Protein AF-A0A3C0BHR7-F1 (afdb_monomer_lite)

Foldseek 3Di:
DVQLVVLLVVLLVVLLVVLLVCLVVDDDDQPFDPVCSNVLSNLRSQLVSLVCVVVSNVVSNVVSLVVVCVVPVPQVPDDPGPVVVVSVVVSVVVVVVSVVVNCCSVVPVNVVSVVVNVVRNCLVVLLVVLLVVLVVCVVVVNLVSSLVSLVVSCVSPVPPPSSVVSNVVSVVSVVVVVVVVVVVVVVVVVVVVVVPDDDDD

Radius of gyration: 33.6 Å; chains: 1; bounding box: 68×55×106 Å

pLDDT: mean 80.54, std 12.31, range [37.56, 94.5]

Structure (mmCIF, N/CA/C/O backbone):
data_AF-A0A3C0BHR7-F1
#
_entry.id   AF-A0A3C0BHR7-F1
#
loop_
_atom_site.group_PDB
_atom_site.id
_atom_site.type_symbol
_atom_site.label_atom_id
_atom_site.label_alt_id
_atom_site.label_comp_id
_atom_site.label_asym_id
_atom_site.label_entity_id
_atom_site.label_seq_id
_atom_site.pdbx_PDB_ins_code
_atom_site.Cartn_x
_atom_site.Cartn_y
_atom_site.Cartn_z
_atom_site.occupancy
_atom_site.B_iso_or_equiv
_atom_site.auth_seq_id
_atom_site.auth_comp_id
_atom_site.auth_asym_id
_atom_site.auth_atom_id
_atom_site.pdbx_PDB_model_num
ATOM 1 N N . MET A 1 1 ? 11.811 8.164 -28.217 1.00 72.12 1 MET A N 1
ATOM 2 C CA . MET A 1 1 ? 11.471 7.897 -26.797 1.00 72.12 1 MET A CA 1
ATOM 3 C C . MET A 1 1 ? 9.980 7.840 -26.461 1.00 72.12 1 MET A C 1
ATOM 5 O O . MET A 1 1 ? 9.632 7.027 -25.615 1.00 72.12 1 MET A O 1
ATOM 9 N N . LYS A 1 2 ? 9.078 8.592 -27.123 1.00 80.19 2 LYS A N 1
ATOM 10 C CA . LYS A 1 2 ? 7.617 8.530 -26.855 1.00 80.19 2 LYS A CA 1
ATOM 11 C C . LYS A 1 2 ? 7.047 7.097 -26.838 1.00 80.19 2 LYS A C 1
ATOM 13 O O . LYS A 1 2 ? 6.266 6.763 -25.960 1.00 80.19 2 LYS A O 1
ATOM 18 N N . ARG A 1 3 ? 7.512 6.233 -27.749 1.00 81.94 3 ARG A N 1
ATOM 19 C CA . ARG A 1 3 ? 7.081 4.826 -27.844 1.00 81.94 3 ARG A CA 1
ATOM 20 C C . ARG A 1 3 ? 7.526 3.959 -26.665 1.00 81.94 3 ARG A C 1
ATOM 22 O O . ARG A 1 3 ? 6.738 3.150 -26.200 1.00 81.94 3 ARG A O 1
ATOM 29 N N . VAL A 1 4 ? 8.752 4.145 -26.166 1.00 84.31 4 VAL A N 1
ATOM 30 C CA . VAL A 1 4 ? 9.244 3.431 -24.970 1.00 84.31 4 VAL A CA 1
ATOM 31 C C . VAL A 1 4 ? 8.325 3.731 -23.791 1.00 84.31 4 VAL A C 1
ATOM 33 O O . VAL A 1 4 ? 7.892 2.823 -23.094 1.00 84.31 4 VAL A O 1
ATOM 36 N N . LEU A 1 5 ? 7.968 5.007 -23.631 1.00 86.50 5 LEU A N 1
ATOM 37 C CA . LEU A 1 5 ? 7.109 5.476 -22.552 1.00 86.50 5 LEU A CA 1
ATOM 38 C C . LEU A 1 5 ? 5.665 4.974 -22.707 1.00 86.50 5 LEU A C 1
ATOM 40 O O . LEU A 1 5 ? 5.064 4.560 -21.725 1.00 86.50 5 LEU A O 1
ATOM 44 N N . GLN A 1 6 ? 5.138 4.923 -23.935 1.00 89.94 6 GLN A N 1
ATOM 45 C CA . GLN A 1 6 ? 3.828 4.328 -24.230 1.00 89.94 6 GLN A CA 1
ATOM 46 C C . GLN A 1 6 ? 3.780 2.830 -23.906 1.00 89.94 6 GLN A C 1
ATOM 48 O O . GLN A 1 6 ? 2.833 2.376 -23.270 1.00 89.94 6 GLN A O 1
ATOM 53 N N . ILE A 1 7 ? 4.798 2.068 -24.320 1.00 89.88 7 ILE A N 1
ATOM 54 C CA . ILE A 1 7 ? 4.880 0.626 -24.052 1.00 89.88 7 ILE A CA 1
ATOM 55 C C . ILE A 1 7 ? 5.008 0.387 -22.546 1.00 89.88 7 ILE A C 1
ATOM 57 O O . ILE A 1 7 ? 4.242 -0.391 -21.986 1.00 89.88 7 ILE A O 1
ATOM 61 N N . LEU A 1 8 ? 5.917 1.102 -21.877 1.00 89.75 8 LEU A N 1
ATOM 62 C CA . LEU A 1 8 ? 6.115 1.004 -20.432 1.00 89.75 8 LEU A CA 1
ATOM 63 C C . LEU A 1 8 ? 4.827 1.327 -19.665 1.00 89.75 8 LEU A C 1
ATOM 65 O O . LEU A 1 8 ? 4.423 0.565 -18.791 1.00 89.75 8 LEU A O 1
ATOM 69 N N . PHE A 1 9 ? 4.154 2.420 -20.026 1.00 91.25 9 PHE A N 1
ATOM 70 C CA . PHE A 1 9 ? 2.886 2.800 -19.414 1.00 91.25 9 PHE A CA 1
ATOM 71 C C . PHE A 1 9 ? 1.804 1.738 -19.638 1.00 91.25 9 PHE A C 1
ATOM 73 O O . PHE A 1 9 ? 1.101 1.385 -18.697 1.00 91.25 9 PHE A O 1
ATOM 80 N N . GLY A 1 10 ? 1.710 1.176 -20.847 1.00 91.75 10 GLY A N 1
ATOM 81 C CA . GLY A 1 10 ? 0.783 0.086 -21.150 1.00 91.75 10 GLY A CA 1
ATOM 82 C C . GLY A 1 10 ? 1.016 -1.150 -20.277 1.00 91.75 10 GLY A C 1
ATOM 83 O O . GLY A 1 10 ? 0.065 -1.683 -19.711 1.00 91.75 10 GLY A O 1
ATOM 84 N N . TYR A 1 11 ? 2.275 -1.563 -20.098 1.00 90.50 11 TYR A N 1
ATOM 85 C CA . TYR A 1 11 ? 2.642 -2.685 -19.224 1.00 90.50 11 TYR A CA 1
ATOM 86 C C . TYR A 1 11 ? 2.300 -2.417 -17.755 1.00 90.50 11 TYR A C 1
ATOM 88 O O . TYR A 1 11 ? 1.725 -3.277 -17.087 1.00 90.50 11 TYR A O 1
ATOM 96 N N . ILE A 1 12 ? 2.619 -1.219 -17.256 1.00 91.75 12 ILE A N 1
ATOM 97 C CA . ILE A 1 12 ? 2.323 -0.827 -15.874 1.00 91.75 12 ILE A CA 1
ATOM 98 C C . ILE A 1 12 ? 0.809 -0.779 -15.642 1.00 91.75 12 ILE A C 1
ATOM 100 O O . ILE A 1 12 ? 0.338 -1.326 -14.648 1.00 91.75 12 ILE A O 1
ATOM 104 N N . LEU A 1 13 ? 0.041 -0.181 -16.559 1.00 93.56 13 LEU A N 1
ATOM 105 C CA . LEU A 1 13 ? -1.415 -0.078 -16.452 1.00 93.56 13 LEU A CA 1
ATOM 106 C C . LEU A 1 13 ? -2.081 -1.457 -16.496 1.00 93.56 13 LEU A C 1
ATOM 108 O O . LEU A 1 13 ? -2.944 -1.755 -15.673 1.00 93.56 13 LEU A O 1
ATOM 112 N N . PHE A 1 14 ? -1.654 -2.318 -17.420 1.00 92.62 14 PHE A N 1
ATOM 113 C CA . PHE A 1 14 ? -2.156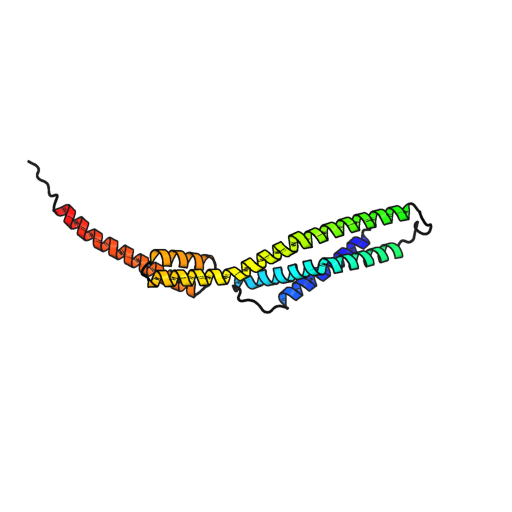 -3.684 -17.505 1.00 92.62 14 PHE A CA 1
ATOM 114 C C . PHE A 1 14 ? -1.876 -4.459 -16.212 1.00 92.62 14 PHE A C 1
ATOM 116 O O . PHE A 1 14 ? -2.790 -5.042 -15.627 1.00 92.62 14 PHE A O 1
ATOM 123 N N . CYS A 1 15 ? -0.636 -4.405 -15.713 1.00 91.12 15 CYS A N 1
ATOM 124 C CA . CYS A 1 15 ? -0.277 -5.039 -14.447 1.00 91.12 15 CYS A CA 1
ATOM 125 C C . CYS A 1 15 ? -1.084 -4.472 -13.273 1.00 91.12 15 CYS A C 1
ATOM 127 O O . CYS A 1 15 ? -1.525 -5.232 -12.416 1.00 91.12 15 CYS A O 1
ATOM 129 N N . PHE A 1 16 ? -1.307 -3.158 -13.234 1.00 92.06 16 PHE A N 1
ATOM 130 C CA . PHE A 1 16 ? -2.115 -2.512 -12.206 1.00 92.06 16 PHE A CA 1
ATOM 131 C C . PHE A 1 16 ? -3.539 -3.080 -12.174 1.00 92.06 16 PHE A C 1
ATOM 133 O O . PHE A 1 16 ? -4.011 -3.498 -11.117 1.00 92.06 16 PHE A O 1
ATOM 140 N N . CYS A 1 17 ? -4.196 -3.184 -13.332 1.00 91.88 17 CYS A N 1
ATOM 141 C CA . CYS A 1 17 ? -5.534 -3.765 -13.437 1.00 91.88 17 CYS A CA 1
ATOM 142 C C . CYS A 1 17 ? -5.568 -5.234 -12.991 1.00 91.88 17 CYS A C 1
ATOM 144 O O . CYS A 1 17 ? -6.458 -5.621 -12.232 1.00 91.88 17 CYS A O 1
ATOM 146 N N . VAL A 1 18 ? -4.587 -6.041 -13.411 1.00 90.56 18 VAL A N 1
ATOM 147 C CA . VAL A 1 18 ? -4.495 -7.461 -13.033 1.00 90.56 18 VAL A CA 1
ATOM 148 C C . VAL A 1 18 ? -4.266 -7.623 -11.529 1.00 90.56 18 VAL A C 1
ATOM 150 O O . VAL A 1 18 ? -4.938 -8.432 -10.895 1.00 90.56 18 VAL A O 1
ATOM 153 N N . CYS A 1 19 ? -3.372 -6.835 -10.929 1.00 88.44 19 CYS A N 1
ATOM 154 C CA . CYS A 1 19 ? -3.109 -6.880 -9.490 1.00 88.44 19 CYS A CA 1
ATOM 155 C C . CYS A 1 19 ? -4.318 -6.433 -8.662 1.00 88.44 19 CYS A C 1
ATOM 157 O O . CYS A 1 19 ? -4.593 -7.031 -7.621 1.00 88.44 19 CYS A O 1
ATOM 159 N N . LEU A 1 20 ? -5.065 -5.422 -9.119 1.00 87.62 20 LEU A N 1
ATOM 160 C CA . LEU A 1 20 ? -6.315 -5.034 -8.469 1.00 87.62 20 LEU A CA 1
ATOM 161 C C . LEU A 1 20 ? -7.345 -6.156 -8.543 1.00 87.62 20 LEU A C 1
ATOM 163 O O . LEU A 1 20 ? -7.879 -6.541 -7.507 1.00 87.62 20 LEU A O 1
ATOM 167 N N . ALA A 1 21 ? -7.583 -6.720 -9.730 1.00 87.56 21 ALA A N 1
ATOM 168 C CA . ALA A 1 21 ? -8.495 -7.848 -9.888 1.00 87.56 21 ALA A CA 1
ATOM 169 C C . ALA A 1 21 ? -8.087 -9.012 -8.969 1.00 87.56 21 ALA A C 1
ATOM 171 O O . ALA A 1 21 ? -8.907 -9.501 -8.192 1.00 87.56 21 ALA A O 1
ATOM 172 N N . ALA A 1 22 ? -6.804 -9.380 -8.959 1.00 84.31 22 ALA A N 1
ATOM 173 C CA . ALA A 1 22 ? -6.275 -10.402 -8.064 1.00 84.31 22 ALA A CA 1
ATOM 174 C C . ALA A 1 22 ? -6.552 -10.075 -6.587 1.00 84.31 22 ALA A C 1
ATOM 176 O O . ALA A 1 22 ? -7.042 -10.939 -5.869 1.00 84.31 22 ALA A O 1
ATOM 177 N N . GLY A 1 23 ? -6.351 -8.835 -6.134 1.00 80.38 23 GLY A N 1
ATOM 178 C CA . GLY A 1 23 ? -6.666 -8.426 -4.758 1.00 80.38 23 GLY A CA 1
ATOM 179 C C . GLY A 1 23 ? -8.152 -8.533 -4.381 1.00 80.38 23 GLY A C 1
ATOM 180 O O . GLY A 1 23 ? -8.479 -8.685 -3.205 1.00 80.38 23 GLY A O 1
ATOM 181 N N . PHE A 1 24 ? -9.064 -8.490 -5.359 1.00 79.38 24 PHE A N 1
ATOM 182 C CA . PHE A 1 24 ? -10.497 -8.698 -5.127 1.00 79.38 24 PHE A CA 1
ATOM 183 C C . PHE A 1 24 ? -10.911 -10.174 -5.109 1.00 79.38 24 PHE A C 1
ATOM 185 O O . PHE A 1 24 ? -11.820 -10.515 -4.343 1.00 79.38 24 PHE A O 1
ATOM 192 N N . PHE A 1 25 ? -10.272 -11.014 -5.934 1.00 77.69 25 PHE A N 1
ATOM 193 C CA . PHE A 1 25 ? -10.604 -12.435 -6.111 1.00 77.69 25 PHE A CA 1
ATOM 194 C C . PHE A 1 25 ? -9.773 -13.393 -5.243 1.00 77.69 25 PHE A C 1
ATOM 196 O O . PHE A 1 25 ? -10.220 -14.506 -4.983 1.00 77.69 25 PHE A O 1
ATOM 203 N N . THR A 1 26 ? -8.587 -12.988 -4.781 1.00 63.62 26 THR A N 1
ATOM 204 C CA . THR A 1 26 ? -7.671 -13.840 -4.004 1.00 63.62 26 THR A CA 1
ATOM 205 C C . THR A 1 26 ? -7.472 -13.305 -2.587 1.00 63.62 26 THR A C 1
ATOM 207 O O . THR A 1 26 ? -7.144 -12.139 -2.384 1.00 63.62 26 THR A O 1
ATOM 210 N N . GLY A 1 27 ? -7.678 -14.176 -1.595 1.00 58.03 27 GLY A N 1
ATOM 211 C CA . GLY A 1 27 ? -7.423 -13.895 -0.181 1.00 58.03 27 GLY A CA 1
ATOM 212 C C . GLY A 1 27 ? -8.479 -14.501 0.741 1.00 58.03 27 GLY A C 1
ATOM 213 O O . GLY A 1 27 ? -9.665 -14.207 0.609 1.00 58.03 27 GLY A O 1
ATOM 214 N N . ALA A 1 28 ? -8.043 -15.321 1.700 1.00 54.44 28 ALA A N 1
ATOM 215 C CA . ALA A 1 28 ? -8.845 -15.616 2.882 1.00 54.44 28 ALA A CA 1
ATOM 216 C C . ALA A 1 28 ? -8.990 -14.312 3.673 1.00 54.44 28 ALA A C 1
ATOM 218 O O . ALA A 1 28 ? -7.988 -13.665 3.978 1.00 54.44 28 ALA A O 1
ATOM 219 N N . LEU A 1 29 ? -10.223 -13.885 3.940 1.00 58.25 29 LEU A N 1
ATOM 220 C CA . LEU A 1 29 ? -10.457 -12.657 4.691 1.00 58.25 29 LEU A CA 1
ATOM 221 C C . LEU A 1 29 ? -10.109 -12.919 6.161 1.00 58.25 29 LEU A C 1
ATOM 223 O O . LEU A 1 29 ? -10.707 -13.817 6.756 1.00 58.25 29 LEU A O 1
ATOM 227 N N . PRO A 1 30 ? -9.196 -12.138 6.768 1.00 59.38 30 PRO A N 1
ATOM 228 C CA . PRO A 1 30 ? -9.153 -12.047 8.216 1.00 59.38 30 PRO A CA 1
ATOM 229 C C . PRO A 1 30 ? -10.502 -11.538 8.741 1.00 59.38 30 PRO A C 1
ATOM 231 O O . PRO A 1 30 ? -11.321 -10.985 8.003 1.00 59.38 30 PRO A O 1
ATOM 234 N N . GLU A 1 31 ? -10.737 -11.698 10.034 1.00 57.06 31 GLU A N 1
ATOM 235 C CA . GLU A 1 31 ? -11.919 -11.151 10.684 1.00 57.06 31 GLU A CA 1
ATOM 236 C C . GLU A 1 31 ? -11.859 -9.613 10.641 1.00 57.06 31 GLU A C 1
ATOM 238 O O . GLU A 1 31 ? -11.150 -8.979 11.418 1.00 57.06 31 GLU A O 1
ATOM 243 N N . LEU A 1 32 ? -12.532 -9.016 9.657 1.00 62.34 32 LEU A N 1
ATOM 244 C CA . LEU A 1 32 ? -12.556 -7.581 9.377 1.00 62.34 32 LEU A CA 1
ATOM 245 C C . LEU A 1 32 ? -13.976 -7.049 9.561 1.00 62.34 32 LEU A C 1
ATOM 247 O O . LEU A 1 32 ? -14.952 -7.729 9.251 1.00 62.34 32 LEU A O 1
ATOM 251 N N . LEU A 1 33 ? -14.088 -5.789 9.984 1.00 58.94 33 LEU A N 1
ATOM 252 C CA . LEU A 1 33 ? -15.363 -5.073 9.972 1.00 58.94 33 LEU A CA 1
ATOM 253 C C . LEU A 1 33 ? -15.947 -5.088 8.547 1.00 58.94 33 LEU A C 1
ATOM 255 O O . LEU A 1 33 ? -15.238 -4.728 7.602 1.00 58.94 33 LEU A O 1
ATOM 259 N N . GLU A 1 34 ? -17.230 -5.426 8.379 1.00 63.16 34 GLU A N 1
ATOM 260 C CA . GLU A 1 34 ? -17.874 -5.569 7.056 1.00 63.16 34 GLU A CA 1
ATOM 261 C C . GLU A 1 34 ? -17.672 -4.341 6.151 1.00 63.16 34 GLU A C 1
ATOM 263 O O . GLU A 1 34 ? -17.465 -4.447 4.940 1.00 63.16 34 GLU A O 1
ATOM 268 N N . LYS A 1 35 ? -17.657 -3.144 6.751 1.00 66.94 35 LYS A N 1
ATOM 269 C CA . LYS A 1 35 ? -17.443 -1.870 6.051 1.00 66.94 35 LYS A CA 1
ATOM 270 C C . LYS A 1 35 ? -16.021 -1.721 5.484 1.00 66.94 35 LYS A C 1
ATOM 272 O O . LYS A 1 35 ? -15.836 -1.044 4.472 1.00 66.94 35 LYS A O 1
ATOM 277 N N . SER A 1 36 ? -15.031 -2.360 6.103 1.00 69.69 36 SER A N 1
ATOM 278 C CA . SER A 1 36 ? -13.599 -2.214 5.802 1.00 69.69 36 SER A CA 1
ATOM 279 C C . SER A 1 36 ? -13.069 -3.235 4.792 1.00 69.69 36 SER A C 1
ATOM 281 O O . SER A 1 36 ? -11.967 -3.064 4.270 1.00 69.69 36 SER A O 1
ATOM 283 N N . VAL A 1 37 ? -13.860 -4.257 4.448 1.00 74.56 37 VAL A N 1
ATOM 284 C CA . VAL A 1 37 ? -13.461 -5.350 3.543 1.00 74.56 37 VAL A CA 1
ATOM 285 C C . VAL A 1 37 ? -13.024 -4.841 2.165 1.00 74.56 37 VAL A C 1
ATOM 287 O O . VAL A 1 37 ? -11.989 -5.258 1.647 1.00 74.56 37 VAL A O 1
ATOM 290 N N . ARG A 1 38 ? -13.776 -3.902 1.570 1.00 76.31 38 ARG A N 1
ATOM 291 C CA . ARG A 1 38 ? -13.441 -3.336 0.247 1.00 76.31 38 ARG A CA 1
ATOM 292 C C . ARG A 1 38 ? -12.112 -2.583 0.258 1.00 76.31 38 ARG A C 1
ATOM 294 O O . ARG A 1 38 ? -11.321 -2.738 -0.666 1.00 76.31 38 ARG A O 1
ATOM 301 N N . MET A 1 39 ? -11.855 -1.810 1.314 1.00 77.56 39 MET A N 1
ATOM 302 C CA . MET A 1 39 ? -10.600 -1.067 1.464 1.00 77.56 39 MET A CA 1
ATOM 303 C C . MET A 1 39 ? -9.419 -2.010 1.690 1.00 77.56 39 MET A C 1
ATOM 305 O O . MET A 1 39 ? -8.363 -1.818 1.098 1.00 77.56 39 MET A O 1
ATOM 309 N N . TYR A 1 40 ? -9.609 -3.072 2.475 1.00 79.75 40 TYR A N 1
ATOM 310 C CA . TYR A 1 40 ? -8.577 -4.082 2.690 1.00 79.75 40 TYR A CA 1
ATOM 311 C C . TYR A 1 40 ? -8.173 -4.789 1.389 1.00 79.75 40 TYR A C 1
ATOM 313 O O . TYR A 1 40 ? -6.982 -4.896 1.099 1.00 79.75 40 TYR A O 1
ATOM 321 N N . ARG A 1 41 ? -9.153 -5.208 0.574 1.00 82.06 41 ARG A N 1
ATOM 322 C CA . ARG A 1 41 ? -8.909 -5.829 -0.742 1.00 82.06 41 ARG A CA 1
ATOM 323 C C . ARG A 1 41 ? -8.202 -4.881 -1.710 1.00 82.06 41 ARG A C 1
ATOM 325 O O . ARG A 1 41 ? -7.267 -5.290 -2.394 1.00 82.06 41 ARG A O 1
ATOM 332 N N . LEU A 1 42 ? -8.589 -3.603 -1.716 1.00 85.19 42 LEU A N 1
ATOM 333 C CA . LEU A 1 42 ? -7.922 -2.577 -2.517 1.00 85.19 42 LEU A CA 1
ATOM 334 C C . LEU A 1 42 ? -6.446 -2.422 -2.115 1.00 85.19 42 LEU A C 1
ATOM 336 O O . LEU A 1 42 ? -5.569 -2.456 -2.978 1.00 85.19 42 LEU A O 1
ATOM 340 N N . TYR A 1 43 ? -6.158 -2.311 -0.814 1.00 85.50 43 TYR A N 1
ATOM 341 C CA . TYR A 1 43 ? -4.780 -2.233 -0.324 1.00 85.50 43 TYR A CA 1
ATOM 342 C C . TYR A 1 43 ? -3.995 -3.524 -0.577 1.00 85.50 43 TYR A C 1
ATOM 344 O O . TYR A 1 43 ? -2.807 -3.451 -0.874 1.00 85.50 43 TYR A O 1
ATOM 352 N N . ALA A 1 44 ? -4.637 -4.693 -0.533 1.00 83.88 44 ALA A N 1
ATOM 353 C CA . ALA A 1 44 ? -3.992 -5.963 -0.860 1.00 83.88 44 ALA A CA 1
ATOM 354 C C . ALA A 1 44 ? -3.559 -6.011 -2.333 1.00 83.88 44 ALA A C 1
ATOM 356 O O . ALA A 1 44 ? -2.401 -6.316 -2.623 1.00 83.88 44 ALA A O 1
ATOM 357 N N . GLY A 1 45 ? -4.454 -5.636 -3.253 1.00 85.44 45 GLY A N 1
ATOM 358 C CA . GLY A 1 45 ? -4.141 -5.552 -4.681 1.00 85.44 45 GLY A CA 1
ATOM 359 C C . GLY A 1 45 ? -3.053 -4.520 -4.982 1.00 85.44 45 GLY A C 1
ATOM 360 O O . GLY A 1 45 ? -2.120 -4.797 -5.735 1.00 85.44 45 GLY A O 1
ATOM 361 N N . LEU A 1 46 ? -3.111 -3.351 -4.340 1.00 87.38 46 LEU A N 1
ATOM 362 C CA . LEU A 1 46 ? -2.116 -2.297 -4.535 1.00 87.38 46 LEU A CA 1
ATOM 363 C C . LEU A 1 46 ? -0.745 -2.670 -3.936 1.00 87.38 46 LEU A C 1
ATOM 365 O O . LEU A 1 46 ? 0.290 -2.368 -4.525 1.00 87.38 46 LEU A O 1
ATOM 369 N N . ARG A 1 47 ? -0.714 -3.410 -2.823 1.00 85.62 47 ARG A N 1
ATOM 370 C CA . ARG A 1 47 ? 0.524 -3.959 -2.252 1.00 85.62 47 ARG A CA 1
ATOM 371 C C . ARG A 1 47 ? 1.142 -5.019 -3.163 1.00 85.62 47 ARG A C 1
ATOM 373 O O . ARG A 1 47 ? 2.359 -5.033 -3.345 1.00 85.62 47 ARG A O 1
ATOM 380 N N . LEU A 1 48 ? 0.316 -5.882 -3.757 1.00 87.38 48 LEU A N 1
ATOM 381 C CA . LEU A 1 48 ? 0.763 -6.861 -4.749 1.00 87.38 48 LEU A CA 1
ATOM 382 C C . LEU A 1 48 ? 1.345 -6.167 -5.987 1.00 87.38 48 LEU A C 1
ATOM 384 O O . LEU A 1 48 ? 2.404 -6.565 -6.470 1.00 87.38 48 LEU A O 1
ATOM 388 N N . PHE A 1 49 ? 0.702 -5.092 -6.445 1.00 91.06 49 PHE A N 1
ATOM 389 C CA . PHE A 1 49 ? 1.215 -4.256 -7.524 1.00 91.06 49 PHE A CA 1
ATOM 390 C C . PHE A 1 49 ? 2.593 -3.678 -7.186 1.00 91.06 49 PHE A C 1
ATOM 392 O O . PHE A 1 49 ? 3.525 -3.902 -7.949 1.00 91.06 49 PHE A O 1
ATOM 399 N N . CYS A 1 50 ? 2.770 -3.027 -6.029 1.00 87.50 50 CYS A N 1
ATOM 400 C CA . CYS A 1 50 ? 4.075 -2.489 -5.614 1.00 87.50 50 CYS A CA 1
ATOM 401 C C . CYS A 1 50 ? 5.173 -3.564 -5.557 1.00 87.50 50 CYS A C 1
ATOM 403 O O . CYS A 1 50 ? 6.319 -3.286 -5.898 1.00 87.50 50 CYS A O 1
ATOM 405 N N . ARG A 1 51 ? 4.824 -4.802 -5.183 1.00 87.56 51 ARG A N 1
ATOM 406 C CA . ARG A 1 51 ? 5.760 -5.934 -5.145 1.00 87.56 51 ARG A CA 1
ATOM 407 C C . ARG A 1 51 ? 6.201 -6.398 -6.538 1.00 87.56 51 ARG A C 1
ATOM 409 O O . ARG A 1 51 ? 7.354 -6.780 -6.709 1.00 87.56 51 ARG A O 1
ATOM 416 N N . ILE A 1 52 ? 5.293 -6.406 -7.513 1.00 89.94 52 ILE A N 1
ATOM 417 C CA . ILE A 1 52 ? 5.549 -6.894 -8.882 1.00 89.94 52 ILE A CA 1
ATOM 418 C C . ILE A 1 52 ? 6.059 -5.770 -9.804 1.00 89.94 52 ILE A C 1
ATOM 420 O O . ILE A 1 52 ? 6.712 -6.039 -10.815 1.00 89.94 52 ILE A O 1
ATOM 424 N N . LEU A 1 53 ? 5.829 -4.509 -9.429 1.00 90.44 53 LEU A N 1
ATOM 425 C CA . LEU A 1 53 ? 6.192 -3.315 -10.190 1.00 90.44 53 LEU A CA 1
ATOM 426 C C . LEU A 1 53 ? 7.648 -3.310 -10.696 1.00 90.44 53 LEU A C 1
ATOM 428 O O . LEU A 1 53 ? 7.825 -2.997 -11.874 1.00 90.44 53 LEU A O 1
ATOM 432 N N . PRO A 1 54 ? 8.682 -3.695 -9.913 1.00 90.50 54 PRO A N 1
ATOM 433 C CA . PRO A 1 54 ? 10.057 -3.727 -10.414 1.00 90.50 54 PRO A CA 1
ATOM 434 C C . PRO A 1 54 ? 10.242 -4.671 -11.605 1.00 90.50 54 PRO A C 1
ATOM 436 O O . PRO A 1 54 ? 10.846 -4.291 -12.607 1.00 90.50 54 PRO A O 1
ATOM 439 N N . ALA A 1 55 ? 9.669 -5.876 -11.542 1.00 91.00 55 ALA A N 1
ATOM 440 C CA . ALA A 1 55 ? 9.773 -6.856 -12.621 1.00 91.00 55 ALA A CA 1
ATOM 441 C C . ALA A 1 55 ? 9.079 -6.364 -13.903 1.00 91.00 55 ALA A C 1
ATOM 443 O O . ALA A 1 55 ? 9.613 -6.497 -15.008 1.00 91.00 55 ALA A O 1
ATOM 444 N N . VAL A 1 56 ? 7.909 -5.738 -13.765 1.00 92.62 56 VAL A N 1
ATOM 445 C CA . VAL A 1 56 ? 7.147 -5.206 -14.907 1.00 92.62 56 VAL A CA 1
ATOM 446 C C . VAL A 1 56 ? 7.805 -3.963 -15.501 1.00 92.62 56 VAL A C 1
ATOM 448 O O . VAL A 1 56 ? 7.859 -3.816 -16.720 1.00 92.62 56 VAL A O 1
ATOM 451 N N . ALA A 1 57 ? 8.361 -3.086 -14.666 1.00 91.69 57 ALA A N 1
ATOM 452 C CA . ALA A 1 57 ? 9.070 -1.902 -15.132 1.00 91.69 57 ALA A CA 1
ATOM 453 C C . ALA A 1 57 ? 10.328 -2.277 -15.929 1.00 91.69 57 ALA A C 1
ATOM 455 O O . ALA A 1 57 ? 10.538 -1.745 -17.017 1.00 91.69 57 ALA A O 1
ATOM 456 N N . VAL A 1 58 ? 11.129 -3.233 -15.440 1.00 91.69 58 VAL A N 1
ATOM 457 C CA . VAL A 1 58 ? 12.337 -3.704 -16.141 1.00 91.69 58 VAL A CA 1
ATOM 458 C C . VAL A 1 58 ? 11.980 -4.345 -17.483 1.00 91.69 58 VAL A C 1
ATOM 460 O O . VAL A 1 58 ? 12.568 -4.001 -18.508 1.00 91.69 58 VAL A O 1
ATOM 463 N N . THR A 1 59 ? 10.985 -5.233 -17.507 1.00 92.56 59 THR A N 1
ATOM 464 C CA . THR A 1 59 ? 10.556 -5.902 -18.748 1.00 92.56 59 THR A CA 1
ATOM 465 C C . THR A 1 59 ? 9.988 -4.912 -19.764 1.00 92.56 59 THR A C 1
ATOM 467 O O . THR A 1 59 ? 10.428 -4.899 -20.915 1.00 92.56 59 THR A O 1
ATOM 470 N N . GLY A 1 60 ? 9.084 -4.023 -19.343 1.00 91.12 60 GLY A N 1
ATOM 471 C CA . GLY A 1 60 ? 8.529 -2.974 -20.200 1.00 91.12 60 GLY A CA 1
ATOM 472 C C . GLY A 1 60 ? 9.598 -2.016 -20.731 1.00 91.12 60 GLY A C 1
ATOM 473 O O . GLY A 1 60 ? 9.556 -1.626 -21.899 1.00 91.12 60 GLY A O 1
ATOM 474 N N . PHE A 1 61 ? 10.600 -1.684 -19.912 1.00 92.19 61 PHE A N 1
ATOM 475 C CA . PHE A 1 61 ? 11.711 -0.822 -20.307 1.00 92.19 61 PHE A CA 1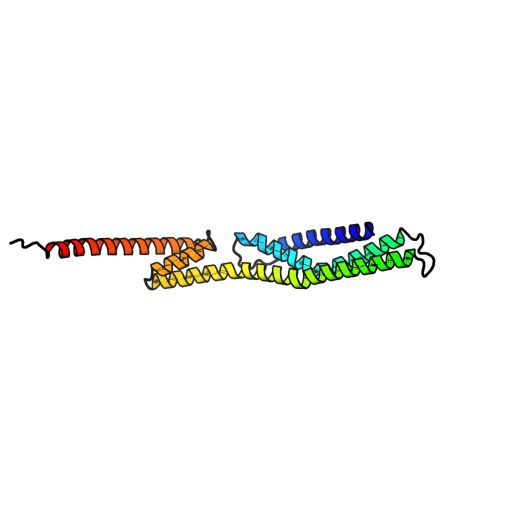
ATOM 476 C C . PHE A 1 61 ? 12.617 -1.476 -21.359 1.00 92.19 61 PHE A C 1
ATOM 478 O O . PHE A 1 61 ? 12.942 -0.838 -22.365 1.00 92.19 61 PHE A O 1
ATOM 485 N N . ILE A 1 62 ? 12.986 -2.748 -21.171 1.00 91.56 62 ILE A N 1
ATOM 486 C CA . ILE A 1 62 ? 13.819 -3.501 -22.123 1.00 91.56 62 ILE A CA 1
ATOM 487 C C . ILE A 1 62 ? 13.083 -3.674 -23.454 1.00 91.56 62 ILE A C 1
ATOM 489 O O . ILE A 1 62 ? 13.628 -3.332 -24.504 1.00 91.56 62 ILE A O 1
ATOM 493 N N . ILE A 1 63 ? 11.829 -4.140 -23.421 1.00 91.38 63 ILE A N 1
ATOM 494 C CA . ILE A 1 63 ? 11.016 -4.351 -24.628 1.00 91.38 63 ILE A CA 1
ATOM 495 C C . ILE A 1 63 ? 10.785 -3.022 -25.351 1.00 91.38 63 ILE A C 1
ATOM 497 O O . ILE A 1 63 ? 10.975 -2.929 -26.565 1.00 91.38 63 ILE A O 1
ATOM 501 N N . GLY A 1 64 ? 10.427 -1.968 -24.614 1.00 90.31 64 GLY A N 1
ATOM 502 C CA . GLY A 1 64 ? 10.229 -0.639 -25.180 1.00 90.31 64 GLY A CA 1
ATOM 503 C C . GLY A 1 64 ? 11.490 -0.113 -25.867 1.00 90.31 64 GLY A C 1
ATOM 504 O O . GLY A 1 64 ? 11.414 0.393 -26.990 1.00 90.31 64 GLY A O 1
ATOM 505 N N . SER A 1 65 ? 12.651 -0.281 -25.229 1.00 87.69 65 SER A N 1
ATOM 506 C CA . SER A 1 65 ? 13.947 0.130 -25.779 1.00 87.69 65 SER A CA 1
ATOM 507 C C . SER A 1 65 ? 14.312 -0.671 -27.032 1.00 87.69 65 SER A C 1
ATOM 509 O O . SER A 1 65 ? 14.646 -0.072 -28.053 1.00 87.69 65 SER A O 1
ATOM 511 N N . ALA A 1 66 ? 14.148 -1.997 -27.009 1.00 89.00 66 ALA A N 1
ATOM 512 C CA . ALA A 1 66 ? 14.392 -2.866 -28.160 1.00 89.00 66 ALA A CA 1
ATOM 513 C C . ALA A 1 66 ? 13.518 -2.482 -29.368 1.00 89.00 66 ALA A C 1
ATOM 515 O O . ALA A 1 66 ? 14.024 -2.310 -30.478 1.00 89.00 66 ALA A O 1
ATOM 516 N N . VAL A 1 67 ? 12.217 -2.251 -29.152 1.00 88.81 67 VAL A N 1
ATOM 517 C CA . VAL A 1 67 ? 11.288 -1.823 -30.212 1.00 88.81 67 VAL A CA 1
ATOM 518 C C . VAL A 1 67 ? 11.640 -0.433 -30.744 1.00 88.81 67 VAL A C 1
ATOM 520 O O . VAL A 1 67 ? 11.556 -0.191 -31.951 1.00 88.81 67 VAL A O 1
ATOM 523 N N . SER A 1 68 ? 12.024 0.494 -29.862 1.00 85.81 68 SER A N 1
ATOM 524 C CA . SER A 1 68 ? 12.400 1.849 -30.267 1.00 85.81 68 SER A CA 1
ATOM 525 C C . SER A 1 68 ? 13.691 1.873 -31.083 1.00 85.81 68 SER A C 1
ATOM 527 O O . SER A 1 68 ? 13.808 2.710 -31.973 1.00 85.81 68 SER A O 1
ATOM 529 N N . PHE A 1 69 ? 14.647 0.988 -30.798 1.00 83.62 69 PHE A N 1
ATOM 530 C CA . PHE A 1 69 ? 15.896 0.900 -31.553 1.00 83.62 69 PHE A CA 1
ATOM 531 C C . PHE A 1 69 ? 15.729 0.137 -32.866 1.00 83.62 69 PHE A C 1
ATOM 533 O O . PHE A 1 69 ? 16.230 0.597 -33.888 1.00 83.62 69 PHE A O 1
ATOM 540 N N . GLY A 1 70 ? 14.955 -0.952 -32.875 1.00 82.38 70 GLY A N 1
ATOM 541 C CA . GLY A 1 70 ? 14.728 -1.754 -34.080 1.00 82.38 70 GLY A CA 1
ATOM 542 C C . GLY A 1 70 ? 13.970 -1.018 -35.190 1.00 82.38 70 GLY A C 1
ATOM 543 O O . GLY A 1 70 ? 14.196 -1.281 -36.365 1.00 82.38 70 GLY A O 1
ATOM 544 N N . ARG A 1 71 ? 13.089 -0.067 -34.846 1.00 79.00 71 ARG A N 1
ATOM 545 C CA . ARG A 1 71 ? 12.288 0.689 -35.831 1.00 79.00 71 ARG A CA 1
ATOM 546 C C . ARG A 1 71 ? 12.909 1.999 -36.310 1.00 79.00 71 ARG A C 1
ATOM 548 O O . ARG A 1 71 ? 12.366 2.619 -37.219 1.00 79.00 71 ARG A O 1
ATOM 555 N N . SER A 1 72 ? 14.000 2.445 -35.702 1.00 72.19 72 SER A N 1
ATOM 556 C CA . SER A 1 72 ? 14.682 3.680 -36.095 1.00 72.19 72 SER A CA 1
ATOM 557 C C . SER A 1 72 ? 16.190 3.433 -36.154 1.00 72.19 72 SER A C 1
ATOM 559 O O . SER A 1 72 ? 16.916 3.925 -35.296 1.00 72.19 72 SER A O 1
ATOM 561 N N . PRO A 1 73 ? 16.701 2.655 -37.122 1.00 68.25 73 PRO A N 1
ATOM 562 C CA . PRO A 1 73 ? 18.140 2.392 -37.236 1.00 68.25 73 PRO A CA 1
ATOM 563 C C . PRO A 1 73 ? 18.938 3.611 -37.736 1.00 68.25 73 PRO A C 1
ATOM 565 O O . PRO A 1 73 ? 20.156 3.667 -37.563 1.00 68.25 73 PRO A O 1
ATOM 568 N N . GLU A 1 74 ? 18.258 4.601 -38.321 1.00 64.44 74 GLU A N 1
ATOM 569 C CA . GLU A 1 74 ? 18.873 5.763 -38.967 1.00 64.44 74 GLU A CA 1
ATOM 570 C C . GLU A 1 74 ? 19.798 6.542 -38.019 1.00 64.44 74 GLU A C 1
ATOM 572 O O . GLU A 1 74 ? 19.456 6.829 -36.867 1.00 64.44 74 GLU A O 1
ATOM 577 N N . GLY A 1 75 ? 21.006 6.837 -38.507 1.00 59.59 75 GLY A N 1
ATOM 578 C CA . GLY A 1 75 ? 22.041 7.584 -37.788 1.00 59.59 75 GLY A CA 1
ATOM 579 C C . GLY A 1 75 ? 22.862 6.783 -36.771 1.00 59.59 75 GLY A C 1
ATOM 580 O O . GLY A 1 75 ? 23.871 7.298 -36.307 1.00 59.59 75 GLY A O 1
ATOM 581 N N . SER A 1 76 ? 22.491 5.536 -36.450 1.00 58.28 76 SER A N 1
ATOM 582 C CA . SER A 1 76 ? 23.159 4.708 -35.424 1.00 58.28 76 SER A CA 1
ATOM 583 C C . SER A 1 76 ? 23.982 3.540 -35.993 1.00 58.28 76 SER A C 1
ATOM 585 O O . SER A 1 76 ? 24.414 2.669 -35.238 1.00 58.28 76 SER A O 1
ATOM 587 N N . VAL A 1 77 ? 24.184 3.501 -37.314 1.00 65.56 77 VAL A N 1
ATOM 588 C CA . VAL A 1 77 ? 24.878 2.401 -38.013 1.00 65.56 77 VAL A CA 1
ATOM 589 C C . VAL A 1 77 ? 26.391 2.443 -37.769 1.00 65.56 77 VAL A C 1
ATOM 591 O O . VAL A 1 77 ? 27.029 1.403 -37.633 1.00 65.56 77 VAL A O 1
ATOM 594 N N . MET A 1 78 ? 26.966 3.645 -37.648 1.00 67.12 78 MET A N 1
ATOM 595 C CA . MET A 1 78 ? 28.360 3.820 -37.243 1.00 67.12 78 MET A CA 1
ATOM 596 C C . MET A 1 78 ? 28.495 3.861 -35.719 1.00 67.12 78 MET A C 1
ATOM 598 O O . MET A 1 78 ? 27.765 4.573 -35.016 1.00 67.12 78 MET A O 1
ATOM 602 N N . ARG A 1 79 ? 29.477 3.107 -35.218 1.00 70.81 79 ARG A N 1
ATOM 603 C CA . ARG A 1 79 ? 29.911 3.125 -33.818 1.00 70.81 79 ARG A CA 1
ATOM 604 C C . ARG A 1 79 ? 30.383 4.544 -33.462 1.00 70.81 79 ARG A C 1
ATOM 606 O O . ARG A 1 79 ? 31.111 5.145 -34.242 1.00 70.81 79 ARG A O 1
ATOM 613 N N . PHE A 1 80 ? 29.958 5.063 -32.306 1.00 75.31 80 PHE A N 1
ATOM 614 C CA . PHE A 1 80 ? 30.252 6.430 -31.827 1.00 75.31 80 PHE A CA 1
ATOM 615 C C . PHE A 1 80 ? 29.606 7.585 -32.611 1.00 75.31 80 PHE A C 1
ATOM 617 O O . PHE A 1 80 ? 30.040 8.730 -32.508 1.00 75.31 80 PHE A O 1
ATOM 624 N N . SER A 1 81 ? 28.532 7.320 -33.353 1.00 81.12 81 SER A N 1
ATOM 625 C CA . SER A 1 81 ? 27.728 8.387 -33.953 1.00 81.12 81 SER A CA 1
ATOM 626 C C . SER A 1 81 ? 27.065 9.283 -32.885 1.00 81.12 81 SER A C 1
ATOM 628 O O . SER A 1 81 ? 26.657 8.790 -31.827 1.00 81.12 81 SER A O 1
ATOM 630 N N . PRO A 1 82 ? 26.868 10.588 -33.153 1.00 81.31 82 PRO A N 1
ATOM 631 C CA . PRO A 1 82 ? 26.148 11.488 -32.246 1.00 81.31 82 PRO A CA 1
ATOM 632 C C . PRO A 1 82 ? 24.747 10.978 -31.866 1.00 81.31 82 PRO A C 1
ATOM 634 O O . PRO A 1 82 ? 24.341 11.064 -30.707 1.00 81.31 82 PRO A O 1
ATOM 637 N N . ALA A 1 83 ? 24.043 10.351 -32.815 1.00 80.62 83 ALA A N 1
ATOM 638 C CA . ALA A 1 83 ? 22.726 9.757 -32.588 1.00 80.62 83 ALA A CA 1
ATOM 639 C C . ALA A 1 83 ? 22.758 8.566 -31.606 1.00 80.62 83 ALA A C 1
ATOM 641 O O . ALA A 1 83 ? 21.791 8.344 -30.873 1.00 80.62 83 ALA A O 1
ATOM 642 N N . MET A 1 84 ? 23.859 7.805 -31.547 1.00 81.94 84 MET A N 1
ATOM 643 C CA . MET A 1 84 ? 24.044 6.736 -30.557 1.00 81.94 84 MET A CA 1
ATOM 644 C C . MET A 1 84 ? 24.174 7.317 -29.141 1.00 81.94 84 MET A C 1
ATOM 646 O O . MET A 1 84 ? 23.524 6.824 -28.217 1.00 81.94 84 MET A O 1
ATOM 650 N N . PHE A 1 85 ? 24.956 8.388 -28.967 1.00 85.38 85 PHE A N 1
ATOM 651 C CA . PHE A 1 85 ? 25.124 9.049 -27.667 1.00 85.38 85 PHE A CA 1
ATOM 652 C C . PHE A 1 85 ? 23.832 9.694 -27.160 1.00 85.38 85 PHE A C 1
ATOM 654 O O . PHE A 1 85 ? 23.529 9.604 -25.970 1.00 85.38 85 PHE A O 1
ATOM 661 N N . GLU A 1 86 ? 23.033 10.289 -28.046 1.00 84.31 86 GLU A N 1
ATOM 662 C CA . GLU A 1 86 ? 21.732 10.855 -27.681 1.00 84.31 86 GLU A CA 1
ATOM 663 C C . GLU A 1 86 ? 20.773 9.771 -27.157 1.00 84.31 86 GLU A C 1
ATOM 665 O O . GLU A 1 86 ? 20.161 9.915 -26.094 1.00 84.31 86 GLU A O 1
ATOM 670 N N . ARG A 1 87 ? 20.700 8.623 -27.845 1.00 83.94 87 ARG A N 1
ATOM 671 C CA . ARG A 1 87 ? 19.893 7.473 -27.404 1.00 83.94 87 ARG A CA 1
ATOM 672 C C . ARG A 1 87 ? 20.386 6.901 -26.083 1.00 83.94 87 ARG A C 1
ATOM 674 O O . ARG A 1 87 ? 19.569 6.618 -25.208 1.00 83.94 87 ARG A O 1
ATOM 681 N N . TYR A 1 88 ? 21.699 6.768 -25.924 1.00 87.12 88 TYR A N 1
ATOM 682 C CA . TYR A 1 88 ? 22.312 6.295 -24.687 1.00 87.12 88 TYR A CA 1
ATOM 683 C C . TYR A 1 88 ? 21.990 7.218 -23.506 1.00 87.12 88 TYR A C 1
ATOM 685 O O . TYR A 1 88 ? 21.516 6.748 -22.472 1.00 87.12 88 TYR A O 1
ATOM 693 N N . ARG A 1 89 ? 22.131 8.539 -23.686 1.00 89.00 89 ARG A N 1
ATOM 694 C CA . ARG A 1 89 ? 21.739 9.539 -22.682 1.00 89.00 89 ARG A CA 1
ATOM 695 C C . ARG A 1 89 ? 20.289 9.348 -22.254 1.00 89.00 89 ARG A C 1
ATOM 697 O O . ARG A 1 89 ? 19.989 9.369 -21.064 1.00 89.00 89 ARG A O 1
ATOM 704 N N . HIS A 1 90 ? 19.384 9.134 -23.203 1.00 86.06 90 HIS A N 1
ATOM 705 C CA . HIS A 1 90 ? 17.982 8.918 -22.878 1.00 86.06 90 HIS A CA 1
ATOM 706 C C . HIS A 1 90 ? 17.718 7.606 -22.127 1.00 86.06 90 HIS A C 1
ATOM 708 O O . HIS A 1 90 ? 16.874 7.600 -21.233 1.00 86.06 90 HIS A O 1
ATOM 714 N N . VAL A 1 91 ? 18.420 6.516 -22.454 1.00 90.94 91 VAL A N 1
ATOM 715 C CA . VAL A 1 91 ? 18.327 5.251 -21.702 1.00 90.94 91 VAL A CA 1
ATOM 716 C C . VAL A 1 91 ? 18.784 5.452 -20.261 1.00 90.94 91 VAL A C 1
ATOM 718 O O . VAL A 1 91 ? 18.071 5.033 -19.354 1.00 90.94 91 VAL A O 1
ATOM 721 N N . ILE A 1 92 ? 19.906 6.146 -20.039 1.00 92.69 92 ILE A N 1
ATOM 722 C CA . ILE A 1 92 ? 20.393 6.459 -18.686 1.00 92.69 92 ILE A CA 1
ATOM 723 C C . ILE A 1 92 ? 19.358 7.289 -17.923 1.00 92.69 92 ILE A C 1
ATOM 725 O O . ILE A 1 92 ? 18.969 6.910 -16.822 1.00 92.69 92 ILE A O 1
ATOM 729 N N . VAL A 1 93 ? 18.881 8.397 -18.501 1.00 92.25 93 VAL A N 1
ATOM 730 C CA . VAL A 1 93 ? 17.912 9.280 -17.830 1.00 92.25 93 VAL A CA 1
ATOM 731 C C . VAL A 1 93 ? 16.637 8.516 -17.470 1.00 92.25 93 VAL A C 1
ATOM 733 O O . VAL A 1 93 ? 16.163 8.611 -16.342 1.00 92.25 93 VAL A O 1
ATOM 736 N N . MET A 1 94 ? 16.100 7.715 -18.390 1.00 89.12 94 MET A N 1
ATOM 737 C CA . MET A 1 94 ? 14.896 6.923 -18.124 1.00 89.12 94 MET A CA 1
ATOM 738 C C . MET A 1 94 ? 15.138 5.811 -17.102 1.00 89.12 94 MET A C 1
ATOM 740 O O . MET A 1 94 ? 14.269 5.563 -16.270 1.00 89.12 94 MET A O 1
ATOM 744 N N . GLY A 1 95 ? 16.310 5.174 -17.129 1.00 92.25 95 GLY A N 1
ATOM 745 C CA . GLY A 1 95 ? 16.714 4.185 -16.133 1.00 92.25 95 GLY A CA 1
ATOM 746 C C . GLY A 1 95 ? 16.798 4.787 -14.730 1.00 92.25 95 GLY A C 1
ATOM 747 O O . GLY A 1 95 ? 16.262 4.207 -13.791 1.00 92.25 95 GLY A O 1
ATOM 748 N N . LEU A 1 96 ? 17.3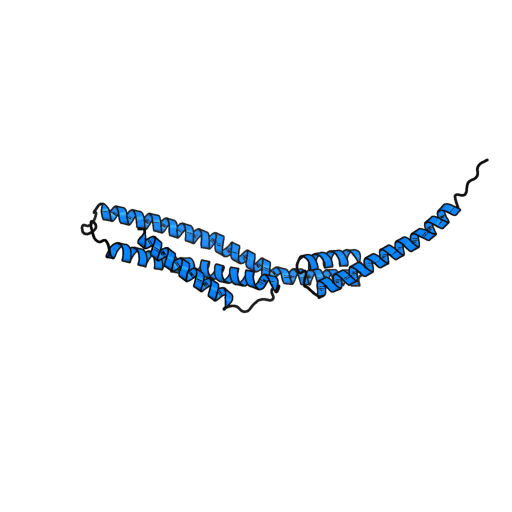74 5.987 -14.597 1.00 94.50 96 LEU A N 1
ATOM 749 C CA . LEU A 1 96 ? 17.428 6.725 -13.331 1.00 94.50 96 LEU A CA 1
ATOM 750 C C . LEU A 1 96 ? 16.031 7.092 -12.825 1.00 94.50 96 LEU A C 1
ATOM 752 O O . LEU A 1 96 ? 15.729 6.870 -11.655 1.00 94.50 96 LEU A O 1
ATOM 756 N N . VAL A 1 97 ? 15.156 7.593 -13.703 1.00 91.44 97 VAL A N 1
ATOM 757 C CA . VAL A 1 97 ? 13.763 7.907 -13.345 1.00 91.44 97 VAL A CA 1
ATOM 758 C C . VAL A 1 97 ? 13.016 6.647 -12.903 1.00 91.44 97 VAL A C 1
ATOM 760 O O . VAL A 1 97 ? 12.353 6.666 -11.869 1.00 91.44 97 VAL A O 1
ATOM 763 N N . CYS A 1 98 ? 13.147 5.537 -13.636 1.00 90.81 98 CYS A N 1
ATOM 764 C CA . CYS A 1 98 ? 12.527 4.268 -13.253 1.00 90.81 98 CYS A CA 1
ATOM 765 C C . CYS A 1 98 ? 13.062 3.773 -11.909 1.00 90.81 98 CYS A C 1
ATOM 767 O O . CYS A 1 98 ? 12.270 3.412 -11.047 1.00 90.81 98 CYS A O 1
ATOM 769 N N . SER A 1 99 ? 14.382 3.803 -11.703 1.00 93.44 99 SER A N 1
ATOM 770 C CA . SER A 1 99 ? 14.994 3.413 -10.431 1.00 93.44 99 SER A CA 1
ATOM 771 C C . SER A 1 99 ? 14.453 4.251 -9.279 1.00 93.44 99 SER A C 1
ATOM 773 O O . SER A 1 99 ? 14.074 3.690 -8.261 1.00 93.44 99 SER A O 1
ATOM 775 N N . PHE A 1 100 ? 14.355 5.570 -9.450 1.00 93.38 100 PHE A N 1
ATOM 776 C CA . PHE A 1 100 ? 13.805 6.459 -8.431 1.00 93.38 100 PHE A CA 1
ATOM 777 C C . PHE A 1 100 ? 12.347 6.114 -8.095 1.00 93.38 100 PHE A C 1
ATOM 779 O O . PHE A 1 100 ? 12.008 5.935 -6.927 1.00 93.38 100 PHE A O 1
ATOM 786 N N . VAL A 1 101 ? 11.493 5.944 -9.111 1.00 90.75 101 VAL A N 1
ATOM 787 C CA . VAL A 1 101 ? 10.081 5.570 -8.922 1.00 90.75 101 VAL A CA 1
ATOM 788 C C . VAL A 1 101 ? 9.949 4.217 -8.218 1.00 90.75 101 VAL A C 1
ATOM 790 O O . VAL A 1 101 ? 9.121 4.074 -7.318 1.00 90.75 101 VAL A O 1
ATOM 793 N N . LEU A 1 102 ? 10.772 3.234 -8.593 1.00 92.56 102 LEU A N 1
ATOM 794 C CA . LEU A 1 102 ? 10.783 1.913 -7.965 1.00 92.56 102 LEU A CA 1
ATOM 795 C C . LEU A 1 102 ? 11.239 1.977 -6.506 1.00 92.56 102 LEU A C 1
ATOM 797 O O . LEU A 1 102 ? 10.598 1.362 -5.657 1.00 92.56 102 LEU A O 1
ATOM 801 N N . THR A 1 103 ? 12.276 2.758 -6.198 1.00 93.19 103 THR A N 1
ATOM 802 C CA . THR A 1 103 ? 12.723 2.982 -4.818 1.00 93.19 103 THR A CA 1
ATOM 803 C C . THR A 1 103 ? 11.621 3.634 -3.987 1.00 93.19 103 THR A C 1
ATOM 805 O O . THR A 1 103 ? 11.309 3.145 -2.907 1.00 93.19 103 THR A O 1
ATOM 808 N N . CYS A 1 104 ? 10.949 4.673 -4.494 1.00 89.38 104 CYS A N 1
ATOM 809 C CA . CYS A 1 104 ? 9.815 5.279 -3.791 1.00 89.38 104 CYS A CA 1
ATOM 810 C C . CYS A 1 104 ? 8.666 4.280 -3.569 1.00 89.38 104 CYS A C 1
ATOM 812 O O . CYS A 1 104 ? 8.078 4.236 -2.488 1.00 89.38 104 CYS A O 1
ATOM 814 N N . ALA A 1 105 ? 8.339 3.454 -4.565 1.00 87.69 105 ALA A N 1
ATOM 815 C CA . ALA A 1 105 ? 7.294 2.442 -4.427 1.00 87.69 105 ALA A CA 1
ATOM 816 C C . ALA A 1 105 ? 7.654 1.367 -3.382 1.00 87.69 105 ALA A C 1
ATOM 818 O O . ALA A 1 105 ? 6.788 0.942 -2.612 1.00 87.69 105 ALA A O 1
ATOM 819 N N . ALA A 1 106 ? 8.921 0.951 -3.328 1.00 88.12 106 ALA A N 1
ATOM 82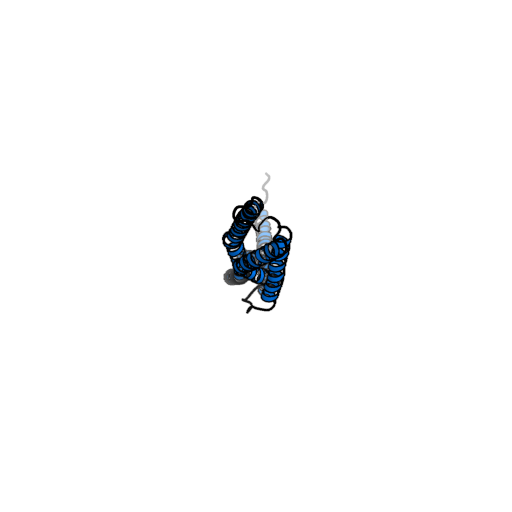0 C CA . ALA A 1 106 ? 9.411 -0.038 -2.376 1.00 88.12 106 ALA A CA 1
ATOM 821 C C . ALA A 1 106 ? 9.471 0.521 -0.945 1.00 88.12 106 ALA A C 1
ATOM 823 O O . ALA A 1 106 ? 8.855 -0.054 -0.050 1.00 88.12 106 ALA A O 1
ATOM 824 N N . GLU A 1 107 ? 10.135 1.662 -0.755 1.00 91.81 107 GLU A N 1
ATOM 825 C CA . GLU A 1 107 ? 10.453 2.224 0.565 1.00 91.81 107 GLU A CA 1
ATOM 826 C C . GLU A 1 107 ? 9.304 3.013 1.193 1.00 91.81 107 GLU A C 1
ATOM 828 O O . GLU A 1 107 ? 9.204 3.104 2.411 1.00 91.81 107 GLU A O 1
ATOM 833 N N . ILE A 1 108 ? 8.420 3.598 0.384 1.00 88.75 108 ILE A N 1
ATOM 834 C CA . ILE A 1 108 ? 7.306 4.415 0.888 1.00 88.75 108 ILE A CA 1
ATOM 835 C C . ILE A 1 108 ? 5.990 3.682 0.660 1.00 88.75 108 ILE A C 1
ATOM 837 O O . ILE A 1 108 ? 5.208 3.499 1.592 1.00 88.75 108 ILE A O 1
ATOM 841 N N . GLY A 1 109 ? 5.752 3.227 -0.573 1.00 82.62 109 GLY A N 1
ATOM 842 C CA . GLY A 1 109 ? 4.497 2.577 -0.949 1.00 82.62 109 GLY A CA 1
ATOM 843 C C . GLY A 1 109 ? 4.226 1.323 -0.120 1.00 82.62 109 GLY A C 1
ATOM 844 O O . GLY A 1 109 ? 3.229 1.247 0.597 1.00 82.62 109 GLY A O 1
ATOM 845 N N . THR A 1 110 ? 5.129 0.347 -0.164 1.00 83.44 110 THR A N 1
ATOM 846 C CA . THR A 1 110 ? 4.934 -0.945 0.514 1.00 83.44 110 THR A CA 1
ATOM 847 C C . THR A 1 110 ? 4.656 -0.826 2.022 1.00 83.44 110 THR A C 1
ATOM 849 O O . THR A 1 110 ? 3.655 -1.404 2.467 1.00 83.44 110 THR A O 1
ATOM 852 N N . PRO A 1 111 ? 5.457 -0.095 2.829 1.00 87.06 111 PRO A N 1
ATOM 853 C CA . PRO A 1 111 ? 5.179 0.035 4.258 1.00 87.06 111 PRO A CA 1
ATOM 854 C C . PRO A 1 111 ? 3.919 0.854 4.536 1.00 87.06 111 PRO A C 1
ATOM 856 O O . PRO A 1 111 ? 3.139 0.459 5.399 1.00 87.06 111 PRO A O 1
ATOM 859 N N . PHE A 1 112 ? 3.651 1.926 3.780 1.00 84.00 112 PHE A N 1
ATOM 860 C CA . PHE A 1 112 ? 2.439 2.730 3.964 1.00 84.00 112 PHE A CA 1
ATOM 861 C C . PHE A 1 112 ? 1.169 1.888 3.796 1.00 84.00 112 PHE A C 1
ATOM 863 O O . PHE A 1 112 ? 0.270 1.921 4.642 1.00 84.00 112 PHE A O 1
ATOM 870 N N . LEU A 1 113 ? 1.112 1.081 2.734 1.00 84.31 113 LEU A N 1
ATOM 871 C CA . LEU A 1 113 ? 0.001 0.164 2.508 1.00 84.31 113 LEU A CA 1
ATOM 872 C C . LEU A 1 113 ? -0.087 -0.920 3.587 1.00 84.31 113 LEU A C 1
ATOM 874 O O . LEU A 1 113 ? -1.184 -1.231 4.050 1.00 84.31 113 LEU A O 1
ATOM 878 N N . GLY A 1 114 ? 1.055 -1.468 4.010 1.00 81.25 114 GLY A N 1
ATOM 879 C CA . GLY A 1 114 ? 1.120 -2.459 5.083 1.00 81.25 114 GLY A CA 1
ATOM 880 C C . GLY A 1 114 ? 0.566 -1.931 6.407 1.00 81.25 114 GLY A C 1
ATOM 881 O O . GLY A 1 114 ? -0.278 -2.584 7.020 1.00 81.25 114 GLY A O 1
ATOM 882 N N . SER A 1 115 ? 0.957 -0.721 6.815 1.00 84.12 115 SER A N 1
ATOM 883 C CA . SER A 1 115 ? 0.453 -0.085 8.036 1.00 84.12 115 SER A CA 1
ATOM 884 C C . SER A 1 115 ? -1.052 0.169 7.969 1.00 84.12 115 SER A C 1
ATOM 886 O O . SER A 1 115 ? -1.754 -0.055 8.953 1.00 84.12 115 SER A O 1
ATOM 888 N N . LYS A 1 116 ? -1.583 0.584 6.809 1.00 80.44 116 LYS A N 1
ATOM 889 C CA . LYS A 1 116 ? -3.034 0.761 6.632 1.00 80.44 116 LYS A CA 1
ATOM 890 C C . LYS A 1 116 ? -3.793 -0.559 6.740 1.00 80.44 116 LYS A C 1
ATOM 892 O O . LYS A 1 116 ? -4.845 -0.587 7.371 1.00 80.44 116 LYS A O 1
ATOM 897 N N . GLN A 1 117 ? -3.260 -1.650 6.192 1.00 78.81 117 GLN A N 1
ATOM 898 C CA . GLN A 1 117 ? -3.860 -2.977 6.356 1.00 78.81 117 GLN A CA 1
ATOM 899 C C . GLN A 1 117 ? -3.856 -3.431 7.820 1.00 78.81 117 GLN A C 1
ATOM 901 O O . GLN A 1 117 ? -4.896 -3.848 8.322 1.00 78.81 117 GLN A O 1
ATOM 906 N N . GLN A 1 118 ? -2.734 -3.277 8.526 1.00 80.38 118 GLN A N 1
ATOM 907 C CA . GLN A 1 118 ? -2.636 -3.638 9.945 1.00 80.38 118 GLN A CA 1
ATOM 908 C C . GLN A 1 118 ? -3.593 -2.824 10.822 1.00 80.38 118 GLN A C 1
ATOM 910 O O . GLN A 1 118 ? -4.240 -3.383 11.704 1.00 80.38 118 GLN A O 1
ATOM 915 N N . GLN A 1 119 ? -3.749 -1.525 10.548 1.00 79.75 119 GLN A N 1
ATOM 916 C CA . GLN A 1 119 ? -4.746 -0.691 11.228 1.00 79.75 119 GLN A CA 1
ATOM 917 C C . GLN A 1 119 ? -6.164 -1.245 11.034 1.00 79.75 119 GLN A C 1
ATOM 919 O O . GLN A 1 119 ? -6.939 -1.300 11.988 1.00 79.75 119 GLN A O 1
ATOM 924 N N . LEU A 1 120 ? -6.497 -1.699 9.820 1.00 76.06 120 LEU A N 1
ATOM 925 C CA . LEU A 1 120 ? -7.805 -2.290 9.535 1.00 76.06 120 LEU A CA 1
ATOM 926 C C . LEU A 1 120 ? -8.032 -3.630 10.250 1.00 76.06 120 LEU A C 1
ATOM 928 O O . LEU A 1 120 ? -9.153 -3.898 10.675 1.00 76.06 120 LEU A O 1
ATOM 932 N N . GLU A 1 121 ? -6.987 -4.438 10.421 1.00 79.38 121 GLU A N 1
ATOM 933 C CA . GLU A 1 121 ? -7.041 -5.715 11.150 1.00 79.38 121 GLU A CA 1
ATOM 934 C C . GLU A 1 121 ? -7.121 -5.539 12.677 1.00 79.38 121 GLU A C 1
ATOM 936 O O . GLU A 1 121 ? -7.661 -6.394 13.380 1.00 79.38 121 GLU A O 1
ATOM 941 N N . GLN A 1 122 ? -6.597 -4.436 13.217 1.00 80.12 122 GLN A N 1
ATOM 942 C CA . GLN A 1 122 ? -6.617 -4.157 14.657 1.00 80.12 122 GLN A CA 1
ATOM 943 C C . GLN A 1 122 ? -7.945 -3.560 15.140 1.00 80.12 122 GLN A C 1
ATOM 945 O O . GLN A 1 122 ? -8.335 -3.797 16.284 1.00 80.12 122 GLN A O 1
ATOM 950 N N . LEU A 1 123 ? -8.668 -2.837 14.279 1.00 77.88 123 LEU A N 1
ATOM 951 C CA . LEU A 1 123 ? -9.973 -2.241 14.593 1.00 77.88 123 LEU A CA 1
ATOM 952 C C . LEU A 1 123 ? -10.987 -3.219 15.225 1.00 77.88 123 LEU A C 1
ATOM 954 O O . LEU A 1 123 ? -11.524 -2.884 16.280 1.00 77.88 123 LEU A O 1
ATOM 958 N N . PRO A 1 124 ? -11.254 -4.418 14.670 1.00 78.94 124 PRO A N 1
ATOM 959 C CA . PRO A 1 124 ? -12.220 -5.346 15.267 1.00 78.94 124 PRO A CA 1
ATOM 960 C C . PRO A 1 124 ? -11.775 -5.870 16.640 1.00 78.94 124 PRO A C 1
ATOM 962 O O . PRO A 1 124 ? -12.601 -6.030 17.539 1.00 78.94 124 PRO A O 1
ATOM 965 N N . LYS A 1 125 ? -10.467 -6.075 16.849 1.00 82.38 125 LYS A N 1
ATOM 966 C CA . LYS A 1 125 ? -9.918 -6.462 18.160 1.00 82.38 125 LYS A CA 1
ATOM 967 C C . LYS A 1 125 ? -10.124 -5.358 19.194 1.00 82.38 125 LYS A C 1
ATOM 969 O O . LYS A 1 125 ? -10.486 -5.641 20.330 1.00 82.38 125 LYS A O 1
ATOM 974 N N . LEU A 1 126 ? -9.942 -4.106 18.781 1.00 83.69 126 LEU A N 1
ATOM 975 C CA . LEU A 1 126 ? -10.133 -2.944 19.638 1.00 83.69 126 LEU A CA 1
ATOM 976 C C . LEU A 1 126 ? -11.605 -2.766 20.046 1.00 83.69 126 LEU A C 1
ATOM 978 O O . LEU A 1 126 ? -11.884 -2.501 21.211 1.00 83.69 126 LEU A O 1
ATOM 982 N N . VAL A 1 127 ? -12.550 -2.974 19.120 1.00 82.31 127 VAL A N 1
ATOM 983 C CA . VAL A 1 127 ? -13.993 -2.958 19.435 1.00 82.31 127 VAL A CA 1
ATOM 984 C C . VAL A 1 127 ? -14.336 -4.029 20.467 1.00 82.31 127 VAL A C 1
ATOM 986 O O . VAL A 1 127 ? -14.994 -3.722 21.459 1.00 82.31 127 VAL A O 1
ATOM 989 N N . ARG A 1 128 ? -13.854 -5.265 20.277 1.00 83.94 128 ARG A N 1
ATOM 990 C CA . ARG A 1 128 ? -14.062 -6.356 21.244 1.00 83.94 128 ARG A CA 1
ATOM 991 C C . ARG A 1 128 ? -13.519 -6.019 22.623 1.00 83.94 128 ARG A C 1
ATOM 993 O O . ARG A 1 128 ? -14.181 -6.283 23.620 1.00 83.94 128 ARG A O 1
ATOM 1000 N N . GLU A 1 129 ? -12.340 -5.414 22.675 1.00 86.88 129 GLU A N 1
ATOM 1001 C CA . GLU A 1 129 ? -11.724 -5.031 23.939 1.00 86.88 129 GLU A CA 1
ATOM 1002 C C . GLU A 1 129 ? -12.527 -3.938 24.656 1.00 86.88 129 GLU A C 1
ATOM 1004 O O . GLU A 1 129 ? -12.784 -4.057 25.852 1.00 86.88 129 GLU A O 1
ATOM 1009 N N . TYR A 1 130 ? -13.024 -2.926 23.936 1.00 86.12 130 TYR A N 1
ATOM 1010 C CA . TYR A 1 130 ? -13.899 -1.911 24.530 1.00 86.12 130 TYR A CA 1
ATOM 1011 C C . TYR A 1 130 ? -15.222 -2.484 25.036 1.00 86.12 130 TYR A C 1
ATOM 1013 O O . TYR A 1 130 ? -15.667 -2.110 26.122 1.00 86.12 130 TYR A O 1
ATOM 1021 N N . VAL A 1 131 ? -15.833 -3.409 24.290 1.00 87.12 131 VAL A N 1
ATOM 1022 C CA . VAL A 1 131 ? -17.044 -4.104 24.747 1.00 87.12 131 VAL A CA 1
ATOM 1023 C C . VAL A 1 131 ? -16.743 -4.903 26.016 1.00 87.12 131 VAL A C 1
ATOM 1025 O O . VAL A 1 131 ? -17.475 -4.759 26.989 1.00 87.12 131 VAL A O 1
ATOM 1028 N N . ARG A 1 132 ? -15.634 -5.653 26.059 1.00 89.88 132 ARG A N 1
ATOM 1029 C CA . ARG A 1 132 ? -15.210 -6.449 27.224 1.00 89.88 13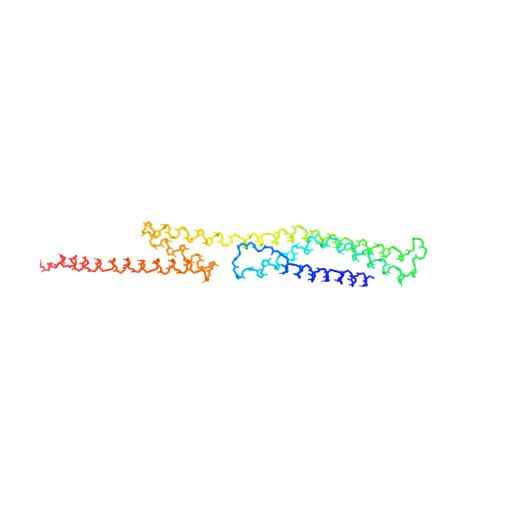2 ARG A CA 1
ATOM 1030 C C . ARG A 1 132 ? -14.975 -5.596 28.474 1.00 89.88 132 ARG A C 1
ATOM 1032 O O . ARG A 1 132 ? -15.460 -5.925 29.558 1.00 89.88 132 ARG A O 1
ATOM 1039 N N . ILE A 1 133 ? -14.241 -4.493 28.335 1.00 89.31 133 ILE A N 1
ATOM 1040 C CA . ILE A 1 133 ? -13.975 -3.566 29.445 1.00 89.31 133 ILE A CA 1
ATOM 1041 C C . ILE A 1 133 ? -15.286 -2.928 29.918 1.00 89.31 133 ILE A C 1
ATOM 1043 O O . ILE A 1 133 ? -15.550 -2.883 31.119 1.00 89.31 133 ILE A O 1
ATOM 1047 N N . GLY A 1 134 ? -16.141 -2.498 28.986 1.00 86.56 134 GLY A N 1
ATOM 1048 C CA . GLY A 1 134 ? -17.436 -1.908 29.307 1.00 86.56 134 GLY A CA 1
ATOM 1049 C C . GLY A 1 134 ? -18.395 -2.887 29.994 1.00 86.56 134 GLY A C 1
ATOM 1050 O O . GLY A 1 134 ? -19.065 -2.502 30.951 1.00 86.56 134 GLY A O 1
ATOM 1051 N N . THR A 1 135 ? -18.428 -4.161 29.583 1.00 88.56 135 THR A N 1
ATOM 1052 C CA . THR A 1 135 ? -19.220 -5.199 30.265 1.00 88.56 135 THR A CA 1
ATOM 1053 C C . THR A 1 135 ? -18.724 -5.461 31.681 1.00 88.56 135 THR A C 1
ATOM 1055 O O . THR A 1 135 ? -19.542 -5.601 32.588 1.00 88.56 135 THR A O 1
ATOM 1058 N N . ASN A 1 136 ? -17.405 -5.478 31.893 1.00 90.38 136 ASN A N 1
ATOM 1059 C CA . ASN A 1 136 ? -16.829 -5.670 33.223 1.00 90.38 136 ASN A CA 1
ATOM 1060 C C . ASN A 1 136 ? -17.150 -4.483 34.139 1.00 90.38 136 ASN A C 1
ATOM 1062 O O . ASN A 1 136 ? -17.605 -4.692 35.258 1.00 90.38 136 ASN A O 1
ATOM 1066 N N . ALA A 1 137 ? -17.003 -3.249 33.647 1.00 88.00 137 ALA A N 1
ATOM 1067 C CA . ALA A 1 137 ? -17.373 -2.045 34.394 1.00 88.00 137 ALA A CA 1
ATOM 1068 C C . ALA A 1 137 ? -18.863 -2.042 34.774 1.00 88.00 137 ALA A C 1
ATOM 1070 O O . ALA A 1 137 ? -19.212 -1.734 35.913 1.00 88.00 137 ALA A O 1
ATOM 1071 N N . TYR A 1 138 ? -19.736 -2.463 33.851 1.00 87.56 138 TYR A N 1
ATOM 1072 C CA . TYR A 1 138 ? -21.166 -2.597 34.121 1.00 87.56 138 TYR A CA 1
ATOM 1073 C C . TYR A 1 138 ? -21.449 -3.645 35.206 1.00 87.56 138 TYR A C 1
ATOM 1075 O O . TYR A 1 138 ? -22.232 -3.387 36.117 1.00 87.56 138 TYR A O 1
ATOM 1083 N N . ALA A 1 139 ? -20.781 -4.803 35.149 1.00 88.62 139 ALA A N 1
ATOM 1084 C CA . ALA A 1 139 ? -20.907 -5.860 36.153 1.00 88.62 139 ALA A CA 1
ATOM 1085 C C . ALA A 1 139 ? -20.394 -5.427 37.539 1.00 88.62 139 ALA A C 1
ATOM 1087 O O . ALA A 1 139 ? -20.953 -5.831 38.554 1.00 88.62 139 ALA A O 1
ATOM 1088 N N . SER A 1 140 ? -19.372 -4.570 37.589 1.00 88.75 140 SER A N 1
ATOM 1089 C CA . SER A 1 140 ? -18.859 -3.963 38.824 1.00 88.75 140 SER A CA 1
ATOM 1090 C C . SER A 1 140 ? -19.719 -2.804 39.354 1.00 88.75 140 SER A C 1
ATOM 1092 O O . SER A 1 140 ? -19.383 -2.226 40.384 1.00 88.75 140 SER A O 1
ATOM 1094 N N . GLY A 1 141 ? -20.816 -2.448 38.675 1.00 83.88 141 GLY A N 1
ATOM 1095 C CA . GLY A 1 141 ? -21.727 -1.370 39.073 1.00 83.88 141 GLY A CA 1
ATOM 1096 C C . GLY A 1 141 ? -21.319 0.029 38.598 1.00 83.88 141 GLY A C 1
ATOM 1097 O O . GLY A 1 141 ? -22.101 0.971 38.747 1.00 83.88 141 GLY A O 1
ATOM 1098 N N . ASP A 1 142 ? -20.158 0.183 37.954 1.00 87.62 142 ASP A N 1
ATOM 1099 C CA . ASP A 1 142 ? -19.713 1.449 37.363 1.00 87.62 142 ASP A CA 1
ATOM 1100 C C . ASP A 1 142 ? -20.370 1.675 35.992 1.00 87.62 142 ASP A C 1
ATOM 1102 O O . ASP A 1 142 ? -19.790 1.513 34.912 1.00 87.62 142 ASP A O 1
ATOM 1106 N N . SER A 1 143 ? -21.641 2.068 36.054 1.00 86.44 143 SER A N 1
ATOM 1107 C CA . SER A 1 143 ? -22.466 2.340 34.874 1.00 86.44 143 SER A CA 1
ATOM 1108 C C . SER A 1 143 ? -21.974 3.554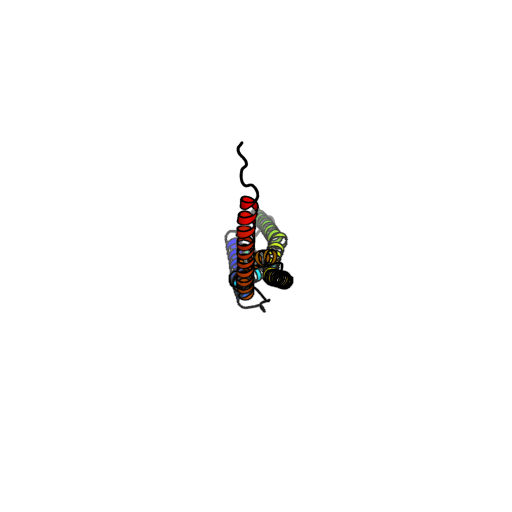 34.072 1.00 86.44 143 SER A C 1
ATOM 1110 O O . SER A 1 143 ? -22.239 3.642 32.872 1.00 86.44 143 SER A O 1
ATOM 1112 N N . GLY A 1 144 ? -21.249 4.481 34.711 1.00 85.06 144 GLY A N 1
ATOM 1113 C CA . GLY A 1 144 ? -20.700 5.674 34.067 1.00 85.06 144 GLY A CA 1
ATOM 1114 C C . GLY A 1 144 ? -19.561 5.326 33.113 1.00 85.06 144 GLY A C 1
ATOM 1115 O O . GLY A 1 144 ? -19.624 5.668 31.929 1.00 85.06 144 GLY A O 1
ATOM 1116 N N . SER A 1 145 ? -18.566 4.581 33.599 1.00 84.75 145 SER A N 1
ATOM 1117 C CA . SER A 1 145 ? -17.455 4.097 32.770 1.00 84.75 145 SER A CA 1
ATOM 1118 C C . SER A 1 145 ? -17.936 3.119 31.698 1.00 84.75 145 SER A C 1
ATOM 1120 O O . SER A 1 145 ? -17.517 3.212 30.543 1.00 84.75 145 SER A O 1
ATOM 1122 N N . ALA A 1 146 ? -18.881 2.232 32.035 1.00 86.12 146 ALA A N 1
ATOM 1123 C CA . ALA A 1 146 ? -19.485 1.310 31.073 1.00 86.12 146 ALA A CA 1
ATOM 1124 C C . ALA A 1 146 ? -20.105 2.039 29.868 1.00 86.12 146 ALA A C 1
ATOM 1126 O O . ALA A 1 146 ? -19.895 1.632 28.724 1.00 86.12 146 ALA A O 1
ATOM 1127 N N . TYR A 1 147 ? -20.816 3.147 30.104 1.00 87.88 147 TYR A N 1
ATOM 1128 C CA . TYR A 1 147 ? -21.413 3.948 29.035 1.00 87.88 147 TYR A CA 1
ATOM 1129 C C . TYR A 1 147 ? -20.356 4.611 28.141 1.00 87.88 147 TYR A C 1
ATOM 1131 O O . TYR A 1 147 ? -20.497 4.604 26.918 1.00 87.88 147 TYR A O 1
ATOM 1139 N N . GLN A 1 148 ? -19.273 5.134 28.723 1.00 88.44 148 GLN A N 1
ATOM 1140 C CA . GLN A 1 148 ? -18.185 5.748 27.955 1.00 88.44 148 GLN A CA 1
ATOM 1141 C C . GLN A 1 148 ? -17.490 4.732 27.037 1.00 88.44 148 GLN A C 1
ATOM 1143 O O . GLN A 1 148 ? -17.331 4.992 25.843 1.00 88.44 148 GLN A O 1
ATOM 1148 N N . TYR A 1 149 ? -17.135 3.551 27.555 1.00 86.50 149 TYR A N 1
ATOM 1149 C CA . TYR A 1 149 ? -16.512 2.497 26.747 1.00 86.50 149 TYR A CA 1
ATOM 1150 C C . TYR A 1 149 ? -17.456 1.947 25.671 1.00 86.50 149 TYR A C 1
ATOM 1152 O O . TYR A 1 149 ? -17.026 1.706 24.541 1.00 86.50 149 TYR A O 1
ATOM 1160 N N . ALA A 1 150 ? -18.752 1.836 25.971 1.00 86.19 150 ALA A N 1
ATOM 1161 C CA . ALA A 1 150 ? -19.751 1.446 24.984 1.00 86.19 150 ALA A CA 1
ATOM 1162 C C . ALA A 1 150 ? -19.888 2.484 23.856 1.00 86.19 150 ALA A C 1
ATOM 1164 O O . ALA A 1 150 ? -19.940 2.113 22.684 1.00 86.19 150 ALA A O 1
ATOM 1165 N N . GLN A 1 151 ? -19.866 3.786 24.168 1.00 87.88 151 GLN A N 1
ATOM 1166 C CA . GLN A 1 151 ? -19.865 4.832 23.141 1.00 87.88 151 GLN A CA 1
ATOM 1167 C C . GLN A 1 151 ? -18.612 4.799 22.260 1.00 87.88 151 GLN A C 1
ATOM 1169 O O . GLN A 1 151 ? -18.717 4.998 21.049 1.00 87.88 151 GLN A O 1
ATOM 1174 N N . LEU A 1 152 ? -17.433 4.536 22.834 1.00 87.00 152 LEU A N 1
ATOM 1175 C CA . LEU A 1 152 ? -16.194 4.387 22.064 1.00 87.00 152 LEU A CA 1
ATOM 1176 C C . LEU A 1 152 ? -16.279 3.200 21.094 1.00 87.00 152 LEU A C 1
ATOM 1178 O O . LEU A 1 152 ? -15.915 3.345 19.927 1.00 87.00 152 LEU A O 1
ATOM 1182 N N . ALA A 1 153 ? -16.832 2.068 21.538 1.00 83.62 153 ALA A N 1
ATOM 1183 C CA . ALA A 1 153 ? -17.071 0.905 20.687 1.00 83.62 153 ALA A CA 1
ATOM 1184 C C . ALA A 1 153 ? -18.063 1.212 19.547 1.00 83.62 153 ALA A C 1
ATOM 1186 O O . ALA A 1 153 ? -17.760 0.925 18.390 1.00 83.62 153 ALA A O 1
ATOM 1187 N N . VAL A 1 154 ? -19.193 1.870 19.842 1.00 86.62 154 VAL A N 1
ATOM 1188 C CA . VAL A 1 154 ? -20.195 2.281 18.834 1.00 86.62 154 VAL A CA 1
ATOM 1189 C C . VAL A 1 154 ? -19.626 3.308 17.847 1.00 86.62 154 VAL A C 1
ATOM 1191 O O . VAL A 1 154 ? -19.971 3.302 16.668 1.00 86.62 154 VAL A O 1
ATOM 1194 N N . LYS A 1 155 ? -18.721 4.189 18.288 1.00 86.12 155 LYS A N 1
ATOM 1195 C CA . LYS A 1 155 ? -18.064 5.165 17.404 1.00 86.12 155 LYS A CA 1
ATOM 1196 C C . LYS A 1 155 ? -17.151 4.491 16.377 1.00 86.12 155 LYS A C 1
ATOM 1198 O O . LYS A 1 155 ? -17.013 4.997 15.263 1.00 86.12 155 LYS A O 1
ATOM 1203 N N . ILE A 1 156 ? -16.527 3.374 16.750 1.00 80.31 156 ILE A N 1
ATOM 1204 C CA . ILE A 1 156 ? -15.638 2.600 15.877 1.00 80.31 156 ILE A CA 1
ATOM 1205 C C . ILE A 1 156 ? -16.449 1.665 14.971 1.00 80.31 156 ILE A C 1
ATOM 1207 O O . ILE A 1 156 ? -16.205 1.631 13.764 1.00 80.31 156 ILE A O 1
ATOM 1211 N N . ASP A 1 157 ? -17.436 0.961 15.530 1.00 79.62 157 ASP A N 1
ATOM 1212 C CA . ASP A 1 157 ? -18.391 0.146 14.780 1.00 79.62 157 ASP A CA 1
ATOM 1213 C C . ASP A 1 157 ? -19.850 0.502 15.124 1.00 79.62 157 ASP A C 1
ATOM 1215 O O . ASP A 1 157 ? -20.439 -0.068 16.048 1.00 79.62 157 ASP A O 1
ATOM 1219 N N . PRO A 1 158 ? -20.478 1.392 14.334 1.00 79.00 158 PRO A N 1
ATOM 1220 C CA . PRO A 1 158 ? -21.861 1.807 14.554 1.00 79.00 158 PRO A CA 1
ATOM 1221 C C . PRO A 1 158 ? -22.897 0.700 14.346 1.00 79.00 158 PRO A C 1
ATOM 1223 O O . PRO A 1 158 ? -24.062 0.895 14.682 1.00 79.00 158 PRO A O 1
ATOM 1226 N N . LYS A 1 159 ? -22.514 -0.427 13.730 1.00 78.12 159 LYS A N 1
ATOM 1227 C CA . LYS A 1 159 ? -23.414 -1.549 13.436 1.00 78.12 159 LYS A CA 1
ATOM 1228 C C . LYS A 1 159 ? -23.212 -2.738 14.372 1.00 78.12 159 LYS A C 1
ATOM 1230 O O . LYS A 1 159 ? -23.952 -3.713 14.254 1.00 78.12 159 LYS A O 1
ATOM 1235 N N . SER A 1 160 ? -22.252 -2.671 15.295 1.00 76.44 160 SER A N 1
ATOM 1236 C CA . SER A 1 160 ? -22.032 -3.745 16.260 1.00 76.44 160 SER A CA 1
ATOM 1237 C C . SER A 1 160 ? -23.249 -3.885 17.174 1.00 76.44 160 SER A C 1
ATOM 1239 O O . SER A 1 160 ? -23.549 -3.004 17.985 1.00 76.44 160 SER A O 1
ATOM 1241 N N . GLY A 1 161 ? -23.952 -5.015 17.051 1.00 78.94 161 GLY A N 1
ATOM 1242 C CA . GLY A 1 161 ? -25.103 -5.329 17.896 1.00 78.94 161 GLY A CA 1
ATOM 1243 C C . GLY A 1 161 ? -24.733 -5.377 19.380 1.00 78.94 161 GLY A C 1
ATOM 1244 O O . GLY A 1 161 ? -25.475 -4.861 20.211 1.00 78.94 161 GLY A O 1
ATOM 1245 N N . GLU A 1 162 ? -23.557 -5.918 19.713 1.00 80.06 162 GLU A N 1
ATOM 1246 C CA . GLU A 1 162 ? -23.060 -5.995 21.092 1.00 80.06 162 GLU A CA 1
ATOM 1247 C C . GLU A 1 162 ? -22.766 -4.610 21.680 1.00 80.06 162 GLU A C 1
ATOM 1249 O O . GLU A 1 162 ? -23.188 -4.313 22.799 1.00 80.06 162 GLU A O 1
ATOM 1254 N N . ALA A 1 163 ? -22.100 -3.734 20.919 1.00 81.00 163 ALA A N 1
ATOM 1255 C CA . ALA A 1 163 ? -21.772 -2.385 21.379 1.00 81.00 163 ALA A CA 1
ATOM 1256 C C . ALA A 1 163 ? -23.034 -1.529 21.587 1.00 81.00 163 ALA A C 1
ATOM 1258 O O . ALA A 1 163 ? -23.142 -0.819 22.587 1.00 81.00 163 ALA A O 1
ATOM 1259 N N . LEU A 1 164 ? -24.017 -1.639 20.686 1.00 86.81 164 LEU A N 1
ATOM 1260 C CA . LEU A 1 164 ? -25.304 -0.947 20.806 1.00 86.81 164 LEU A CA 1
ATOM 1261 C C . LEU A 1 164 ? -26.114 -1.439 22.011 1.00 86.81 164 LEU A C 1
ATOM 1263 O O . LEU A 1 164 ? -26.661 -0.628 22.759 1.00 86.81 164 LEU A O 1
ATOM 1267 N N . GLN A 1 165 ? -26.170 -2.757 22.232 1.00 88.12 165 GLN A N 1
ATOM 1268 C CA . GLN A 1 165 ? -26.862 -3.328 23.389 1.00 88.12 165 GLN A CA 1
ATOM 1269 C C . GLN A 1 165 ? -26.213 -2.900 24.706 1.00 88.12 165 GLN A C 1
ATOM 1271 O O . GLN A 1 165 ? -26.923 -2.541 25.647 1.00 88.12 165 GLN A O 1
ATOM 1276 N N . LEU A 1 166 ? -24.879 -2.918 24.782 1.00 86.12 166 LEU A N 1
ATOM 1277 C CA . LEU A 1 166 ? -24.155 -2.461 25.964 1.00 86.12 166 LEU A CA 1
ATOM 1278 C C . LEU A 1 166 ? -24.389 -0.965 26.218 1.00 86.12 166 LEU A C 1
ATOM 1280 O O . LEU A 1 166 ? -24.662 -0.584 27.354 1.00 86.12 166 LEU A O 1
ATOM 1284 N N . ALA A 1 167 ? -24.356 -0.132 25.172 1.00 87.50 167 ALA A N 1
ATOM 1285 C CA . ALA A 1 167 ? -24.614 1.301 25.288 1.00 87.50 167 ALA A CA 1
ATOM 1286 C C . ALA A 1 167 ? -26.026 1.585 25.818 1.00 87.50 167 ALA A C 1
ATOM 1288 O O . ALA A 1 167 ? -26.170 2.353 26.767 1.00 87.50 167 ALA A O 1
ATOM 1289 N N . ALA A 1 168 ? -27.051 0.916 25.279 1.00 88.50 168 ALA A N 1
ATOM 1290 C CA . ALA A 1 168 ? -28.433 1.069 25.733 1.00 88.50 168 ALA A CA 1
ATOM 1291 C C . ALA A 1 168 ? -28.619 0.626 27.198 1.00 88.50 168 ALA A C 1
ATOM 1293 O O . ALA A 1 168 ? -29.252 1.328 27.992 1.00 88.50 168 ALA A O 1
ATOM 1294 N N . LYS A 1 169 ? -28.024 -0.514 27.584 1.00 87.56 169 LYS A N 1
ATOM 1295 C CA . LYS A 1 169 ? -28.050 -1.013 28.970 1.00 87.56 169 LYS A CA 1
ATOM 1296 C C . LYS A 1 169 ? -27.369 -0.037 29.930 1.00 87.56 169 LYS A C 1
ATOM 1298 O O . LYS A 1 169 ? -27.968 0.337 30.939 1.00 87.56 169 LYS A O 1
ATOM 1303 N N . ALA A 1 170 ? -26.163 0.424 29.605 1.00 85.56 170 ALA A N 1
ATOM 1304 C CA . ALA A 1 170 ? -25.422 1.369 30.434 1.00 85.56 170 ALA A CA 1
ATOM 1305 C C . ALA A 1 170 ? -26.130 2.732 30.536 1.00 85.56 170 ALA A C 1
ATOM 1307 O O . ALA A 1 170 ? -26.244 3.285 31.628 1.00 85.56 170 ALA A O 1
ATOM 1308 N N . GLU A 1 171 ? -26.693 3.244 29.437 1.00 89.88 171 GLU A N 1
ATOM 1309 C CA . GLU A 1 171 ? -27.448 4.501 29.431 1.00 89.88 171 GLU A CA 1
ATOM 1310 C C . GLU A 1 171 ? -28.676 4.435 30.347 1.00 89.88 171 GLU A C 1
ATOM 1312 O O . GLU A 1 171 ? -28.929 5.358 31.129 1.00 89.88 171 GLU A O 1
ATOM 1317 N N . SER A 1 172 ? -29.430 3.333 30.274 1.00 86.50 172 SER A N 1
ATOM 1318 C CA . SER A 1 172 ? -30.601 3.120 31.126 1.00 86.50 172 SER A CA 1
ATOM 1319 C C . SER A 1 172 ? -30.227 3.103 32.613 1.00 86.50 172 SER A C 1
ATOM 1321 O O . SER A 1 172 ? -30.888 3.769 33.411 1.00 86.50 172 SER A O 1
ATOM 1323 N N . ALA A 1 173 ? -29.110 2.455 32.964 1.00 83.62 173 ALA A N 1
ATOM 1324 C CA . ALA A 1 173 ? -28.609 2.386 34.331 1.00 83.62 173 ALA A CA 1
ATOM 1325 C C . ALA A 1 173 ? -28.166 3.765 34.851 1.00 83.62 173 ALA A C 1
ATOM 1327 O O . ALA A 1 173 ? -28.588 4.190 35.929 1.00 83.62 173 ALA A O 1
ATOM 1328 N N . VAL A 1 174 ? -27.399 4.527 34.062 1.00 85.75 174 VAL A N 1
ATOM 1329 C CA . VAL A 1 174 ? -26.980 5.896 34.421 1.00 85.75 174 VAL A CA 1
ATOM 1330 C C . VAL A 1 174 ? -28.191 6.811 34.626 1.00 85.75 174 VAL A C 1
ATOM 1332 O O . VAL A 1 174 ? -28.243 7.574 35.595 1.00 85.75 174 VAL A O 1
ATOM 1335 N N . LYS A 1 175 ? -29.203 6.721 33.751 1.00 87.00 175 LYS A N 1
ATOM 1336 C CA . LYS A 1 175 ? -30.449 7.492 33.885 1.00 87.00 175 LYS A CA 1
ATOM 1337 C C . LYS A 1 175 ? -31.215 7.123 35.156 1.00 87.00 175 LYS A C 1
ATOM 1339 O O . LYS A 1 175 ? -31.686 8.032 35.845 1.00 87.00 175 LYS A O 1
ATOM 1344 N N . SER A 1 176 ? -31.312 5.836 35.503 1.00 81.56 176 SER A N 1
ATOM 1345 C CA . SER A 1 176 ? -31.953 5.412 36.754 1.00 81.56 176 SER A CA 1
ATOM 1346 C C . SER A 1 176 ? -31.195 5.893 37.991 1.00 81.56 176 SER A C 1
ATOM 1348 O O . SER A 1 176 ? -31.823 6.431 38.900 1.00 81.56 176 SER A O 1
ATOM 1350 N N . PHE A 1 177 ? -29.859 5.813 38.005 1.00 78.62 177 PHE A N 1
ATOM 1351 C CA . PHE A 1 177 ? -29.048 6.327 39.114 1.00 78.62 177 PHE A CA 1
ATOM 1352 C C . PHE A 1 177 ? -29.246 7.831 39.310 1.00 78.62 177 PHE A C 1
ATOM 1354 O O . PHE A 1 177 ? -29.503 8.283 40.424 1.00 78.62 177 PHE A O 1
ATOM 1361 N N . ARG A 1 178 ? -29.224 8.612 38.223 1.00 81.50 178 ARG A N 1
ATOM 1362 C CA . ARG A 1 178 ? -29.435 10.064 38.283 1.00 81.50 178 ARG A CA 1
ATOM 1363 C C . ARG A 1 178 ? -30.841 10.433 38.766 1.00 81.50 178 ARG A C 1
ATOM 1365 O O . ARG A 1 178 ? -30.999 11.393 39.519 1.00 81.50 178 ARG A O 1
ATOM 1372 N N . LYS A 1 179 ? -31.866 9.682 38.347 1.00 81.31 179 LYS A N 1
ATOM 1373 C CA . LYS A 1 179 ? -33.252 9.887 38.795 1.00 81.31 179 LYS A CA 1
ATOM 1374 C C . LYS A 1 179 ? -33.412 9.564 40.283 1.00 81.31 179 LYS A C 1
ATOM 1376 O O . LYS A 1 179 ? -34.011 10.363 40.998 1.00 81.31 179 LYS A O 1
ATOM 1381 N N . ASN A 1 180 ? -32.838 8.454 40.745 1.00 77.88 180 ASN A N 1
ATOM 1382 C CA . ASN A 1 180 ? -32.873 8.057 42.153 1.00 77.88 180 ASN A CA 1
ATOM 1383 C C . ASN A 1 180 ? -32.136 9.063 43.039 1.00 77.88 180 ASN A C 1
ATOM 1385 O O . ASN A 1 180 ? -32.669 9.471 44.064 1.00 77.88 180 ASN A O 1
ATOM 1389 N N . GLN A 1 181 ? -30.970 9.546 42.606 1.00 74.00 181 GLN A N 1
ATOM 1390 C CA . GLN A 1 181 ? -30.223 10.570 43.333 1.00 74.00 181 GLN A CA 1
ATOM 1391 C C . GLN A 1 181 ? -31.020 11.880 43.438 1.00 74.00 181 GLN A C 1
ATOM 1393 O O . GLN A 1 181 ? -31.168 12.432 44.523 1.00 74.00 181 GLN A O 1
ATOM 1398 N N . LYS A 1 182 ? -31.628 12.345 42.337 1.00 72.88 182 LYS A N 1
ATOM 1399 C CA . LYS A 1 182 ? -32.483 13.542 42.351 1.00 72.88 182 LYS A CA 1
ATOM 1400 C C . LYS A 1 182 ? -33.694 13.370 43.278 1.00 72.88 182 LYS A C 1
ATOM 1402 O O . LYS A 1 182 ? -34.038 14.299 44.000 1.00 72.88 182 LYS A O 1
ATOM 1407 N N . SER A 1 183 ? -34.312 12.187 43.278 1.00 71.38 183 SER A N 1
ATOM 1408 C CA . SER A 1 183 ? -35.448 11.856 44.147 1.00 71.38 183 SER A CA 1
ATOM 1409 C C . SER A 1 183 ? -35.077 11.710 45.626 1.00 71.38 183 SER A C 1
ATOM 1411 O O . SER A 1 183 ? -35.956 11.897 46.456 1.00 71.38 183 SER A O 1
ATOM 1413 N N . ALA A 1 184 ? -33.829 11.365 45.957 1.00 65.81 184 ALA A N 1
ATOM 1414 C CA . ALA A 1 184 ? -33.337 11.274 47.334 1.00 65.81 184 ALA A CA 1
ATOM 1415 C C . ALA A 1 184 ? -32.944 12.649 47.904 1.00 65.81 184 ALA A C 1
ATOM 1417 O O . ALA A 1 184 ? -33.200 12.929 49.068 1.00 65.81 184 ALA A O 1
ATOM 1418 N N . ILE A 1 185 ? -32.407 13.535 47.058 1.00 65.19 185 ILE A N 1
ATOM 1419 C CA . ILE A 1 185 ? -32.003 14.896 47.443 1.00 65.19 185 ILE A CA 1
ATOM 1420 C C . ILE A 1 185 ? -33.221 15.816 47.669 1.00 65.19 185 ILE A C 1
ATOM 1422 O O . ILE A 1 185 ? -33.219 16.650 48.570 1.00 65.19 185 ILE A O 1
ATOM 1426 N N . LEU A 1 186 ? -34.287 15.668 46.874 1.00 59.81 186 LEU A N 1
ATOM 1427 C CA . LEU A 1 186 ? -35.525 16.459 46.992 1.00 59.81 186 LEU A CA 1
ATOM 1428 C C . LEU A 1 186 ? -36.171 16.444 48.405 1.00 59.81 186 LEU A C 1
ATOM 1430 O O . LEU A 1 186 ? -36.517 17.519 48.896 1.00 59.81 186 LEU A O 1
ATOM 1434 N N . PRO A 1 187 ? -36.331 15.292 49.086 1.00 56.78 187 PRO A N 1
ATOM 1435 C CA . PRO A 1 187 ? -36.853 15.246 50.453 1.00 56.78 187 PRO A CA 1
ATOM 1436 C C . PRO A 1 187 ? -35.847 15.687 51.532 1.00 56.78 187 PRO A C 1
ATOM 1438 O O . PRO A 1 187 ? -36.284 16.199 52.560 1.00 56.78 187 PRO A O 1
ATOM 1441 N N . GLU A 1 188 ? -34.532 15.547 51.323 1.00 54.34 188 GLU A N 1
ATOM 1442 C CA . GLU A 1 188 ? -33.506 16.070 52.250 1.00 54.34 188 GLU A CA 1
ATOM 1443 C C . GLU A 1 188 ? -33.482 17.603 52.270 1.00 54.34 188 GLU A C 1
ATOM 1445 O O . GLU A 1 188 ? -33.500 18.204 53.342 1.00 54.34 188 GLU A O 1
ATOM 1450 N N . ILE A 1 189 ? -33.541 18.247 51.098 1.00 56.00 189 ILE A N 1
ATOM 1451 C CA . ILE A 1 189 ? -33.606 19.713 50.994 1.00 56.00 189 ILE A CA 1
ATOM 1452 C C . ILE A 1 189 ? -34.911 20.241 51.611 1.00 56.00 189 ILE A C 1
ATOM 1454 O O . ILE A 1 189 ? -34.897 21.240 52.324 1.00 56.00 189 ILE A O 1
ATOM 1458 N N . SER A 1 190 ? -36.038 19.550 51.404 1.00 54.91 190 SER A N 1
ATOM 1459 C CA . SER A 1 190 ? -37.320 19.929 52.016 1.00 54.91 190 SER A CA 1
ATOM 1460 C C . SER A 1 190 ? -37.335 19.794 53.544 1.00 54.91 190 SER A C 1
ATOM 1462 O O . SER A 1 190 ? -38.116 20.491 54.187 1.00 54.91 190 SER A O 1
ATOM 1464 N N . ARG A 1 191 ? -36.525 18.900 54.130 1.00 52.56 191 ARG A N 1
ATOM 1465 C CA . ARG A 1 191 ? -36.397 18.755 55.589 1.00 52.56 191 ARG A CA 1
ATOM 1466 C C . ARG A 1 191 ? -35.405 19.755 56.182 1.00 52.56 191 ARG A C 1
ATOM 1468 O O . ARG A 1 191 ? -35.738 20.373 57.183 1.00 52.56 191 ARG A O 1
ATOM 1475 N N . GLY A 1 192 ? -34.258 19.982 55.537 1.00 49.72 192 GLY A N 1
ATOM 1476 C CA . GLY A 1 192 ? -33.255 20.951 56.001 1.00 49.72 192 GLY A CA 1
ATOM 1477 C C . GLY A 1 192 ? -33.738 22.406 55.970 1.00 49.72 192 GLY A C 1
ATOM 1478 O O . GLY A 1 192 ? -33.424 23.175 56.867 1.00 49.72 192 GLY A O 1
ATOM 1479 N N . VAL A 1 193 ? -34.581 22.775 54.999 1.00 51.88 193 VAL A N 1
ATOM 1480 C CA . VAL A 1 193 ? -35.174 24.127 54.922 1.00 51.88 193 VAL A CA 1
ATOM 1481 C C . VAL A 1 193 ? -36.286 24.342 55.964 1.00 51.88 193 VAL A C 1
ATOM 1483 O O . VAL A 1 193 ? -36.610 25.480 56.286 1.00 51.88 193 VAL A O 1
ATOM 1486 N N . SER A 1 194 ? -36.865 23.275 56.529 1.00 51.75 194 SER A N 1
ATOM 1487 C CA . SER A 1 194 ? -37.916 23.398 57.549 1.00 51.75 194 SER A CA 1
ATOM 1488 C C . SER A 1 194 ? -37.377 23.592 58.974 1.00 51.75 194 SER A C 1
ATOM 1490 O O . SER A 1 194 ? -38.161 23.978 59.840 1.00 51.75 194 SER A O 1
ATOM 1492 N N . GLU A 1 195 ? -36.086 23.337 59.233 1.00 50.97 195 GLU A N 1
ATOM 1493 C CA . GLU A 1 195 ? -35.460 23.523 60.557 1.00 50.97 195 GLU A CA 1
ATOM 1494 C C . GLU A 1 195 ? -34.805 24.907 60.747 1.00 50.97 195 GLU A C 1
ATOM 1496 O O . GLU A 1 195 ? -34.632 25.339 61.882 1.00 50.97 195 GLU A O 1
ATOM 1501 N N . GLU A 1 196 ? -34.540 25.668 59.678 1.00 51.16 196 GLU A N 1
ATOM 1502 C CA . GLU A 1 196 ? -34.063 27.067 59.752 1.00 51.16 196 GLU A CA 1
ATOM 1503 C C . GLU A 1 196 ? -35.219 28.091 59.732 1.00 51.16 196 GLU A C 1
ATOM 1505 O O . GLU A 1 196 ? -35.164 29.154 59.107 1.00 51.16 196 GLU A O 1
ATOM 1510 N N . GLY A 1 197 ? -36.308 27.768 60.431 1.00 45.38 197 GLY A N 1
ATOM 1511 C CA . GLY A 1 197 ? -37.446 28.660 60.625 1.00 45.38 197 GLY A CA 1
ATOM 1512 C C . GLY A 1 197 ? -37.112 29.831 61.554 1.00 45.38 197 GLY A C 1
ATOM 1513 O O . GLY A 1 197 ? -37.179 29.692 62.768 1.00 45.38 197 GLY A O 1
ATOM 1514 N N . TYR A 1 198 ? -36.774 30.976 60.955 1.00 50.16 198 TYR A N 1
ATOM 1515 C CA . TYR A 1 198 ? -37.059 32.350 61.400 1.00 50.16 198 TYR A CA 1
ATOM 1516 C C . TYR A 1 198 ? -37.437 32.554 62.885 1.00 50.16 198 TYR A C 1
ATOM 1518 O O . TYR A 1 198 ? -38.585 32.345 63.277 1.00 50.16 198 TYR A O 1
ATOM 1526 N N . THR A 1 199 ? -36.548 33.186 63.656 1.00 37.56 199 THR A N 1
ATOM 1527 C CA . THR A 1 199 ? -36.964 34.086 64.743 1.00 37.56 199 THR A CA 1
ATOM 1528 C C . THR A 1 199 ? -36.569 35.514 64.385 1.00 37.56 199 THR A C 1
ATOM 1530 O O . THR A 1 199 ? -35.413 35.909 64.526 1.00 37.56 199 THR A O 1
ATOM 1533 N N . VAL A 1 200 ? -37.544 36.285 63.895 1.00 43.72 200 VAL A N 1
ATOM 1534 C CA . VAL A 1 200 ? -37.529 37.748 63.998 1.00 43.72 200 VAL A CA 1
ATOM 1535 C C . VAL A 1 200 ? -38.147 38.082 65.345 1.00 43.72 200 VAL A C 1
ATOM 1537 O O . VAL A 1 200 ? -39.341 37.844 65.525 1.00 43.72 200 VAL A O 1
ATOM 1540 N N . SER A 1 201 ? -37.342 38.593 66.271 1.00 38.66 201 SER A N 1
ATOM 1541 C CA . SER A 1 201 ? -37.664 39.613 67.286 1.00 38.66 201 SER A CA 1
ATOM 1542 C C . SER A 1 201 ? -36.402 39.915 68.083 1.00 38.66 201 SER A C 1
ATOM 1544 O O . SER A 1 201 ? -35.795 38.945 68.584 1.00 38.66 201 SER A O 1
#

Secondary structure (DSSP, 8-state):
-HHHHHHHHHHHHHHHHHHHHHHHHS-PPPS--GGGHHHHHHHHHHHHHHHHHHHHHHHHHHHHHHHHHHT--TT-SSTT-HHHHHHHHHHHHHHHHHHHHHHHIIIIIHHHHHHHHHHHHHHHHHHHHHHHHHHHHHHTT-HHHHHHHHHHHHHH-TT-HHHHHHHHHHHHHHHHHHHHHHHHHHHHHHHHHHHS-----

Sequence (201 aa):
MKRVLQILFGYILFCFCVCLAAGFFTGALPELLEKSVRMYRLYAGLRLFCRILPAVAVTGFIIGSAVSFGRSPEGSVMRFSPAMFERYRHVIVMGLVCSFVLTCAAEIGTPFLGSKQQQLEQLPKLVREYVRIGTNAYASGDSGSAYQYAQLAVKIDPKSGEALQLAAKAESAVKSFRKNQKSAILPEISRGVSEEGYTVS